Protein AF-A0A2S6UFI3-F1 (afdb_monomer_lite)

Structure (mmCIF, N/CA/C/O backbone):
data_AF-A0A2S6UFI3-F1
#
_entry.id   AF-A0A2S6UFI3-F1
#
loop_
_atom_site.group_PDB
_atom_site.id
_atom_site.type_symbol
_atom_site.label_atom_id
_atom_site.label_alt_id
_atom_site.label_comp_id
_atom_site.label_asym_id
_atom_site.label_entity_id
_atom_site.label_seq_id
_atom_site.pdbx_PDB_ins_code
_atom_site.Cartn_x
_atom_site.Cartn_y
_atom_site.Cartn_z
_atom_site.occupancy
_atom_site.B_iso_or_equiv
_atom_site.auth_seq_id
_atom_site.auth_comp_id
_atom_site.auth_asym_id
_atom_site.auth_atom_id
_atom_site.pdbx_PDB_model_num
ATOM 1 N N . ASP A 1 1 ? -37.674 -12.026 61.562 1.00 59.69 1 ASP A N 1
ATOM 2 C CA . ASP A 1 1 ? -37.453 -12.101 60.097 1.00 59.69 1 ASP A CA 1
ATOM 3 C C . ASP A 1 1 ? -37.460 -10.772 59.349 1.00 59.69 1 ASP A C 1
ATOM 5 O O . ASP A 1 1 ? -36.515 -10.527 58.609 1.00 59.69 1 ASP A O 1
ATOM 9 N N . ALA A 1 2 ? -38.450 -9.887 59.531 1.00 68.06 2 ALA A N 1
ATOM 10 C CA . ALA A 1 2 ? -38.507 -8.610 58.797 1.00 68.06 2 ALA A CA 1
ATOM 11 C C . ALA A 1 2 ? -37.300 -7.681 59.056 1.00 68.06 2 ALA A C 1
ATOM 13 O O . ALA A 1 2 ? -36.752 -7.105 58.122 1.00 68.06 2 ALA A O 1
ATOM 14 N N . ASN A 1 3 ? -36.836 -7.598 60.308 1.00 74.44 3 ASN A N 1
ATOM 15 C CA . ASN A 1 3 ? -35.722 -6.724 60.692 1.00 74.44 3 ASN A CA 1
ATOM 16 C C . ASN A 1 3 ? -34.361 -7.216 60.150 1.00 74.44 3 ASN A C 1
ATOM 18 O O . ASN A 1 3 ? -33.533 -6.423 59.720 1.00 74.44 3 ASN A O 1
ATOM 22 N N . PHE A 1 4 ? -34.152 -8.539 60.098 1.00 72.25 4 PHE A N 1
ATOM 23 C CA . PHE A 1 4 ? -32.949 -9.131 59.503 1.00 72.25 4 PHE A CA 1
ATOM 24 C C . PHE A 1 4 ? -32.877 -8.837 58.005 1.00 72.25 4 PHE A C 1
ATOM 26 O O . PHE A 1 4 ? -31.865 -8.336 57.532 1.00 72.25 4 PHE A O 1
ATOM 33 N N . ARG A 1 5 ? -33.974 -9.071 57.271 1.00 74.00 5 ARG A N 1
ATOM 34 C CA . ARG A 1 5 ? -34.051 -8.789 55.831 1.00 74.00 5 ARG A CA 1
ATOM 35 C C . ARG A 1 5 ? -33.788 -7.321 55.503 1.00 74.00 5 ARG A C 1
ATOM 37 O O . ARG A 1 5 ? -33.112 -7.045 54.518 1.00 74.00 5 ARG A O 1
ATOM 44 N N . ASP A 1 6 ? -34.286 -6.401 56.324 1.00 78.25 6 ASP A N 1
ATOM 45 C CA . ASP A 1 6 ? -34.099 -4.966 56.109 1.00 78.25 6 ASP A CA 1
ATOM 46 C C . ASP A 1 6 ? -32.652 -4.517 56.387 1.00 78.25 6 ASP A C 1
ATOM 48 O O . ASP A 1 6 ? -32.024 -3.876 55.544 1.00 78.25 6 ASP A O 1
ATOM 52 N N . VAL A 1 7 ? -32.073 -4.909 57.527 1.00 75.06 7 VAL A N 1
ATOM 53 C CA . VAL A 1 7 ? -30.699 -4.523 57.900 1.00 75.06 7 VAL A CA 1
ATOM 54 C C . VAL A 1 7 ? -29.656 -5.207 57.009 1.00 75.06 7 VAL A C 1
ATOM 56 O O . VAL A 1 7 ? -28.739 -4.546 56.516 1.00 75.06 7 VAL A O 1
ATOM 59 N N . PHE A 1 8 ? -29.809 -6.510 56.761 1.00 75.31 8 PHE A N 1
ATOM 60 C CA . PHE A 1 8 ? -28.941 -7.277 55.867 1.00 75.31 8 PHE A CA 1
ATOM 61 C C . PHE A 1 8 ? -29.066 -6.781 54.425 1.00 75.31 8 PHE A C 1
ATOM 63 O O . PHE A 1 8 ? -28.060 -6.487 53.784 1.00 75.31 8 PHE A O 1
ATOM 70 N N . GLY A 1 9 ? -30.298 -6.593 53.940 1.00 75.56 9 GLY A N 1
ATOM 71 C CA . GLY A 1 9 ? -30.565 -6.098 52.593 1.00 75.56 9 GLY A CA 1
ATOM 72 C C . GLY A 1 9 ? -29.955 -4.720 52.342 1.00 75.56 9 GLY A C 1
ATOM 73 O O . GLY A 1 9 ? -29.342 -4.513 51.298 1.00 75.56 9 GLY A O 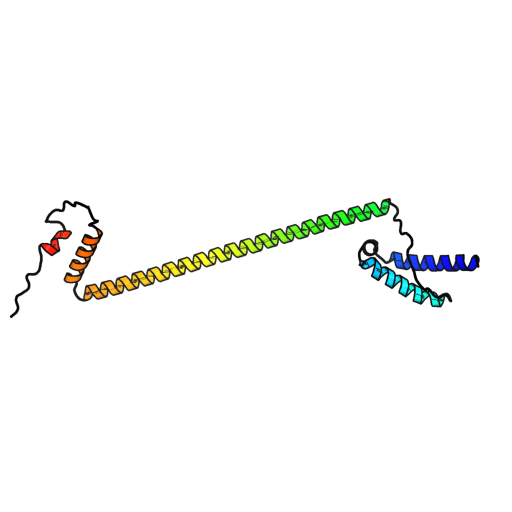1
ATOM 74 N N . LYS A 1 10 ? -30.046 -3.790 53.302 1.00 79.31 10 LYS A N 1
ATOM 75 C CA . LYS A 1 10 ? -29.438 -2.452 53.189 1.00 79.31 10 LYS A CA 1
ATOM 76 C C . LYS A 1 10 ? -27.911 -2.502 53.120 1.00 79.31 10 LYS A C 1
ATOM 78 O O . LYS A 1 10 ? -27.324 -1.835 52.268 1.00 79.31 10 LYS A O 1
ATOM 83 N N . ARG A 1 11 ? -27.267 -3.300 53.978 1.00 75.62 11 ARG A N 1
ATOM 84 C CA . ARG A 1 11 ? -25.799 -3.445 53.995 1.00 75.62 11 ARG A CA 1
ATOM 85 C C . ARG A 1 11 ? -25.282 -4.135 52.732 1.00 75.62 11 ARG A C 1
ATOM 87 O O . ARG A 1 11 ? -24.361 -3.620 52.103 1.00 75.62 11 ARG A O 1
ATOM 94 N N . LEU A 1 12 ? -25.935 -5.218 52.311 1.00 74.94 12 LEU A N 1
ATOM 95 C CA . LEU A 1 12 ? -25.596 -5.949 51.090 1.00 74.94 12 LEU A CA 1
ATOM 96 C C . LEU A 1 12 ? -25.773 -5.075 49.839 1.00 74.94 12 LEU A C 1
ATOM 98 O O . LEU A 1 12 ? -24.884 -5.011 48.998 1.00 74.94 12 LEU A O 1
ATOM 102 N N . ASN A 1 13 ? -26.884 -4.341 49.728 1.00 75.31 13 ASN A N 1
ATOM 103 C CA . ASN A 1 13 ? -27.135 -3.454 48.587 1.00 75.31 13 ASN A CA 1
ATOM 104 C C . ASN A 1 13 ? -26.099 -2.319 48.511 1.00 75.31 13 ASN A C 1
ATOM 106 O O . ASN A 1 13 ? -25.646 -1.965 47.425 1.00 75.31 13 ASN A O 1
ATOM 110 N N . SER A 1 14 ? -25.668 -1.787 49.660 1.00 79.25 14 SER A N 1
ATOM 111 C CA . SER A 1 14 ? -24.599 -0.786 49.715 1.00 79.25 14 SER A CA 1
ATOM 112 C C . SER A 1 14 ? -23.254 -1.340 49.235 1.00 79.25 14 SER A C 1
ATOM 114 O O . SER A 1 14 ? -22.573 -0.671 48.458 1.00 79.25 14 SER A O 1
ATOM 116 N N . ALA A 1 15 ? -22.882 -2.552 49.659 1.00 75.69 15 ALA A N 1
ATOM 117 C CA . ALA A 1 15 ? -21.647 -3.209 49.230 1.00 75.69 15 ALA A CA 1
ATOM 118 C C . ALA A 1 15 ? -21.659 -3.512 47.721 1.00 75.69 15 ALA A C 1
ATOM 120 O O . ALA A 1 15 ? -20.721 -3.156 47.009 1.00 75.69 15 ALA A O 1
ATOM 121 N N . ILE A 1 16 ? -22.774 -4.046 47.209 1.00 74.94 16 ILE A N 1
ATOM 122 C CA . ILE A 1 16 ? -22.965 -4.306 45.775 1.00 74.94 16 ILE A CA 1
ATOM 123 C C . ILE A 1 16 ? -22.844 -3.011 44.959 1.00 74.94 16 ILE A C 1
ATOM 125 O O . ILE A 1 16 ? -22.153 -2.981 43.943 1.00 74.94 16 ILE A O 1
ATOM 129 N N . ARG A 1 17 ? -23.484 -1.915 45.391 1.00 75.19 17 ARG A N 1
ATOM 130 C CA . ARG A 1 17 ? -23.399 -0.620 44.690 1.00 75.19 17 ARG A CA 1
ATOM 131 C C . ARG A 1 17 ? -21.983 -0.051 44.662 1.00 75.19 17 ARG A C 1
ATOM 133 O O . ARG A 1 17 ? -21.611 0.549 43.658 1.00 75.19 17 ARG A O 1
ATOM 140 N N . ALA A 1 18 ? -21.216 -0.222 45.737 1.00 79.75 18 ALA A N 1
ATOM 141 C CA . ALA A 1 18 ? -19.840 0.256 45.808 1.00 79.75 18 ALA A CA 1
ATOM 142 C C . ALA A 1 18 ? -18.928 -0.462 44.801 1.00 79.75 18 ALA A C 1
ATOM 144 O O . ALA A 1 18 ? -18.078 0.188 44.198 1.00 79.75 18 ALA A O 1
ATOM 145 N N . GLU A 1 19 ? -19.131 -1.763 44.575 1.00 74.50 19 GLU A N 1
ATOM 146 C CA . GLU A 1 19 ? -18.363 -2.520 43.577 1.00 74.50 19 GLU A CA 1
ATOM 147 C C . GLU A 1 19 ? -18.850 -2.271 42.147 1.00 74.50 19 GLU A C 1
ATOM 149 O O . GLU A 1 19 ? -18.037 -2.021 41.259 1.00 74.50 19 GLU A O 1
ATOM 154 N N . ILE A 1 20 ? -20.169 -2.208 41.922 1.00 72.31 20 ILE A N 1
ATOM 155 C CA . ILE A 1 20 ? -20.735 -1.856 40.607 1.00 72.31 20 ILE A CA 1
ATOM 156 C C . ILE A 1 20 ? -20.285 -0.458 40.165 1.00 72.31 20 ILE A C 1
ATOM 158 O O . ILE A 1 20 ? -19.999 -0.246 38.990 1.00 72.31 20 ILE A O 1
ATOM 162 N N . GLY A 1 21 ? -20.173 0.494 41.096 1.00 74.81 21 GLY A N 1
ATOM 163 C CA . GLY A 1 21 ? -19.717 1.854 40.803 1.00 74.81 21 GLY A CA 1
ATOM 164 C C . GLY A 1 21 ? -18.271 1.953 40.300 1.00 74.81 21 GLY A C 1
ATOM 165 O O . GLY A 1 21 ? -17.915 2.968 39.704 1.00 74.81 21 GLY A O 1
ATOM 166 N N . LYS A 1 22 ? -17.442 0.920 40.503 1.00 77.31 22 LYS A N 1
ATOM 167 C CA . LYS A 1 22 ? -16.052 0.867 40.010 1.00 77.31 22 LYS A CA 1
ATOM 168 C C . LYS A 1 22 ? -15.946 0.352 38.573 1.00 77.31 22 LYS A C 1
ATOM 170 O O . LYS A 1 22 ? -14.878 0.440 37.973 1.00 77.31 22 LYS A O 1
ATOM 175 N N . ILE A 1 23 ? -17.028 -0.191 38.023 1.00 72.62 23 ILE A N 1
ATOM 176 C CA . ILE A 1 23 ? -17.051 -0.816 36.703 1.00 72.62 23 ILE A CA 1
ATOM 177 C C . ILE A 1 23 ? -17.593 0.176 35.673 1.00 72.62 23 ILE A C 1
ATOM 179 O O . ILE A 1 23 ? -18.613 0.832 35.889 1.00 72.62 23 ILE A O 1
ATOM 183 N N . LEU A 1 24 ? -16.941 0.263 34.509 1.00 73.75 24 LEU A N 1
ATOM 184 C CA . LEU A 1 24 ? -17.485 1.040 33.402 1.00 73.75 24 LEU A CA 1
ATOM 185 C C . LEU A 1 24 ? -18.733 0.364 32.832 1.00 73.75 24 LEU A C 1
ATOM 187 O O . LEU A 1 24 ? -18.732 -0.816 32.487 1.00 73.75 24 LEU A O 1
ATOM 191 N N . LEU A 1 25 ? -19.776 1.161 32.603 1.00 69.25 25 LEU A N 1
ATOM 192 C CA . LEU A 1 25 ? -21.016 0.698 31.978 1.00 69.25 25 LEU A CA 1
ATOM 193 C C . LEU A 1 25 ? -20.786 0.018 30.612 1.00 69.25 25 LEU A C 1
ATOM 195 O O . LEU A 1 25 ? -21.493 -0.921 30.260 1.00 69.25 25 LEU A O 1
ATOM 199 N N . GLY A 1 26 ? -19.768 0.453 29.861 1.00 69.12 26 GLY A N 1
ATOM 200 C CA . GLY A 1 26 ? -19.384 -0.171 28.591 1.00 69.12 26 GLY A CA 1
ATOM 201 C C . GLY A 1 26 ? -18.924 -1.628 28.732 1.00 69.12 26 GLY A C 1
ATOM 202 O O . GLY A 1 26 ? -19.182 -2.437 27.844 1.00 69.12 26 GLY A O 1
ATOM 203 N N . ASP A 1 27 ? -18.318 -2.002 29.862 1.00 71.50 27 ASP A N 1
ATOM 204 C CA . ASP A 1 27 ? -17.902 -3.385 30.124 1.00 71.50 27 ASP A CA 1
ATOM 205 C C . ASP A 1 27 ? -19.103 -4.277 30.510 1.00 71.50 27 ASP A C 1
ATOM 207 O O . ASP A 1 27 ? -19.101 -5.475 30.235 1.00 71.50 27 ASP A O 1
ATOM 211 N N . MET A 1 28 ? -20.177 -3.695 31.064 1.00 71.25 28 MET A N 1
ATOM 212 C CA . MET A 1 28 ? -21.436 -4.402 31.368 1.00 71.25 28 MET A CA 1
ATOM 213 C C . MET A 1 28 ? -22.292 -4.683 30.119 1.00 71.25 28 MET A C 1
ATOM 215 O O . MET A 1 28 ? -23.151 -5.565 30.154 1.00 71.25 28 MET A O 1
ATOM 219 N N . LEU A 1 29 ? -22.070 -3.935 29.033 1.00 70.06 29 LEU A N 1
ATOM 220 C CA . LEU A 1 29 ? -22.785 -4.034 27.751 1.00 70.06 29 LEU A CA 1
ATOM 221 C C . LEU A 1 29 ? -22.008 -4.823 26.680 1.00 70.06 29 LEU A C 1
ATOM 223 O O . LEU A 1 29 ? -22.450 -4.913 25.536 1.00 70.06 29 LEU A O 1
ATOM 227 N N . THR A 1 30 ? -20.845 -5.369 27.031 1.00 71.00 30 THR A N 1
ATOM 228 C CA . THR A 1 30 ? -19.972 -6.143 26.136 1.00 71.00 30 THR A CA 1
ATOM 229 C C . THR A 1 30 ? -19.784 -7.568 26.659 1.00 71.00 30 THR A C 1
ATOM 231 O O . THR A 1 30 ? -20.332 -7.950 27.694 1.00 71.00 30 THR A O 1
ATOM 234 N N . GLU A 1 31 ? -18.988 -8.379 25.958 1.00 74.19 31 GLU A N 1
ATOM 235 C CA . GLU A 1 31 ? -18.688 -9.767 26.349 1.00 74.19 31 GLU A CA 1
ATOM 236 C C . GLU A 1 31 ? -18.005 -9.881 27.726 1.00 74.19 31 GLU A C 1
ATOM 238 O O . GLU A 1 31 ? -18.069 -10.922 28.376 1.00 74.19 31 GLU A O 1
ATOM 243 N N . LYS A 1 32 ? -17.431 -8.783 28.234 1.00 76.50 32 LYS A N 1
ATOM 244 C CA . LYS A 1 32 ? -16.816 -8.704 29.567 1.00 76.50 32 LYS A CA 1
ATOM 245 C C . LYS A 1 32 ? -17.815 -8.804 30.722 1.00 76.50 32 LYS A C 1
ATOM 247 O O . LYS A 1 32 ? -17.396 -9.002 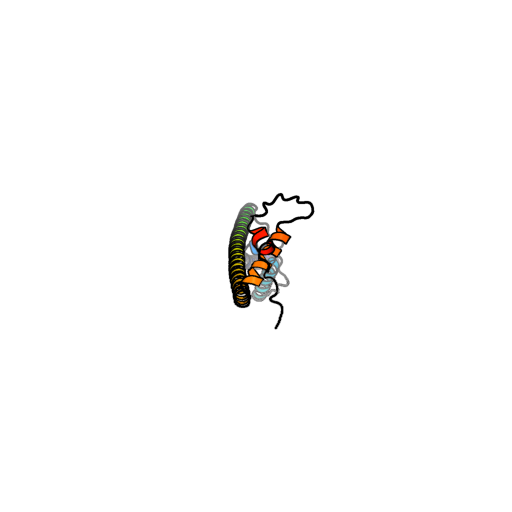31.862 1.00 76.50 32 LYS A O 1
ATOM 252 N N . ARG A 1 33 ? -19.123 -8.708 30.453 1.00 76.44 33 ARG A N 1
ATOM 253 C CA . ARG A 1 33 ? -20.176 -8.779 31.474 1.00 76.44 33 ARG A CA 1
ATOM 254 C C . ARG A 1 33 ? -20.053 -10.020 32.360 1.00 76.44 33 ARG A C 1
ATOM 256 O O . ARG A 1 33 ? -20.275 -9.910 33.559 1.00 76.44 33 ARG A O 1
ATOM 263 N N . ALA A 1 34 ? -19.731 -11.180 31.784 1.00 79.56 34 ALA A N 1
ATOM 264 C CA . ALA A 1 34 ? -19.611 -12.429 32.540 1.00 79.56 34 ALA A CA 1
ATOM 265 C C . ALA A 1 34 ? -18.481 -12.350 33.579 1.00 79.56 34 ALA A C 1
ATOM 267 O O . ALA A 1 34 ? -18.740 -12.493 34.768 1.00 79.56 34 ALA A O 1
ATOM 268 N N . ALA A 1 35 ? -17.275 -11.975 33.144 1.00 81.12 35 ALA A N 1
ATOM 269 C CA . ALA A 1 35 ? -16.107 -11.852 34.018 1.00 81.12 35 ALA A CA 1
ATOM 270 C C . ALA A 1 35 ? -16.314 -10.827 35.146 1.00 81.12 35 ALA A C 1
ATOM 272 O O . ALA A 1 35 ? -15.873 -11.021 36.276 1.00 81.12 35 ALA A O 1
ATOM 273 N N . VAL A 1 36 ? -17.024 -9.738 34.850 1.00 79.50 36 VAL A N 1
ATOM 274 C CA . VAL A 1 36 ? -17.384 -8.730 35.851 1.00 79.50 36 VAL A CA 1
ATOM 275 C C . VAL A 1 36 ? -18.361 -9.288 36.895 1.00 79.50 36 VAL A C 1
ATOM 277 O O . VAL A 1 36 ? -18.212 -9.011 38.083 1.00 79.50 36 VAL A O 1
ATOM 280 N N . MET A 1 37 ? -19.360 -10.068 36.473 1.00 77.50 37 MET A N 1
ATOM 281 C CA . MET A 1 37 ? -20.321 -10.691 37.394 1.00 77.50 37 MET A CA 1
ATOM 282 C C . MET A 1 37 ? -19.665 -11.747 38.284 1.00 77.50 37 MET A C 1
ATOM 284 O O . MET A 1 37 ? -20.026 -11.856 39.458 1.00 77.50 37 MET A O 1
ATOM 288 N N . ASP A 1 38 ? -18.685 -12.476 37.752 1.00 82.75 38 ASP A N 1
ATOM 289 C CA . ASP A 1 38 ? -17.906 -13.449 38.517 1.00 82.75 38 ASP A CA 1
ATOM 290 C C . ASP A 1 38 ? -17.091 -12.755 39.616 1.00 82.75 38 ASP A C 1
ATOM 292 O O . ASP A 1 38 ? -17.173 -13.150 40.779 1.00 82.75 38 ASP A O 1
ATOM 296 N N . LEU A 1 39 ? -16.409 -11.651 39.283 1.00 80.00 39 LEU A N 1
ATOM 297 C CA . LEU A 1 39 ? -15.640 -10.849 40.243 1.00 80.00 39 LEU A CA 1
ATOM 298 C C . LEU A 1 39 ? -16.515 -10.319 41.393 1.00 80.00 39 LEU A C 1
ATOM 300 O O . LEU A 1 39 ? -16.143 -10.419 42.564 1.00 80.00 39 LEU A O 1
ATOM 304 N N . ILE A 1 40 ? -17.693 -9.772 41.069 1.00 78.69 40 ILE A N 1
ATOM 305 C CA . ILE A 1 40 ? -18.646 -9.276 42.074 1.00 78.69 40 ILE A CA 1
ATOM 306 C C . ILE A 1 40 ? -19.127 -10.429 42.962 1.00 78.69 40 ILE A C 1
ATOM 308 O O . ILE A 1 40 ? -19.209 -10.286 44.182 1.00 78.69 40 ILE A O 1
ATOM 312 N N . SER A 1 41 ? -19.440 -11.579 42.364 1.00 79.44 41 SER A N 1
ATOM 313 C CA . SER A 1 41 ? -19.918 -12.753 43.099 1.00 79.44 41 SER A CA 1
ATOM 314 C C . SER A 1 41 ? -18.856 -13.298 44.054 1.00 79.44 41 SER A C 1
ATOM 316 O O . SER A 1 41 ? -19.182 -13.675 45.178 1.00 79.44 41 SER A O 1
ATOM 318 N N . GLU A 1 42 ? -17.589 -13.306 43.642 1.00 83.56 42 GLU A N 1
ATOM 319 C CA . GLU A 1 42 ? -16.461 -13.749 44.463 1.00 83.56 42 GLU A CA 1
ATOM 320 C C . GLU A 1 42 ? -16.217 -12.811 45.654 1.00 83.56 42 GLU A C 1
ATOM 322 O O . GLU A 1 42 ? -16.151 -13.263 46.801 1.00 83.56 42 GLU A O 1
ATOM 327 N N . GLN A 1 43 ? -16.194 -11.495 45.419 1.00 78.44 43 GLN A N 1
ATOM 328 C CA . GLN A 1 43 ? -16.084 -10.504 46.495 1.00 78.44 43 GLN A CA 1
ATOM 329 C C . GLN A 1 43 ? -17.256 -10.588 47.477 1.00 78.44 43 GLN A C 1
ATOM 331 O O . GLN A 1 43 ? -17.071 -10.451 48.689 1.00 78.44 43 GLN A O 1
ATOM 336 N N . MET A 1 44 ? -18.462 -10.862 46.977 1.00 75.62 44 MET A N 1
ATOM 337 C CA . MET A 1 44 ? -19.640 -10.988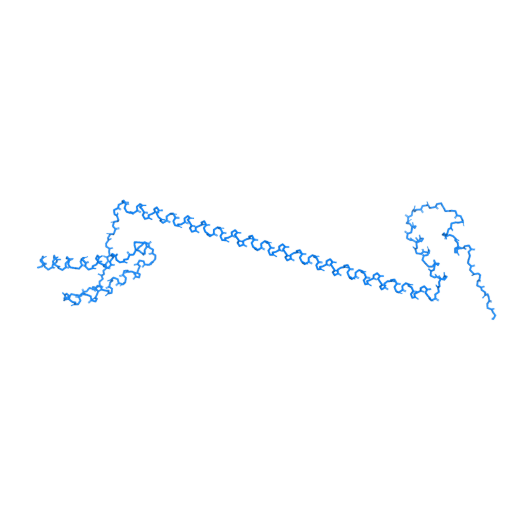 47.828 1.00 75.62 44 MET A CA 1
ATOM 338 C C . MET A 1 44 ? -19.657 -12.268 48.652 1.00 75.62 44 MET A C 1
ATOM 340 O O . MET A 1 44 ? -20.082 -12.237 49.806 1.00 75.62 44 MET A O 1
ATOM 344 N N . LYS A 1 45 ? -19.132 -13.369 48.112 1.00 79.81 45 LYS A N 1
ATOM 345 C CA . LYS A 1 45 ? -18.900 -14.604 48.871 1.00 79.81 45 LYS A CA 1
ATOM 346 C C . LYS A 1 45 ? -17.906 -14.392 50.007 1.00 79.81 45 LYS A C 1
ATOM 348 O O . LYS A 1 45 ? -18.172 -14.835 51.122 1.00 79.81 45 LYS A O 1
ATOM 353 N N . ALA A 1 46 ? -16.819 -13.663 49.753 1.00 79.50 46 ALA A N 1
ATOM 354 C CA . ALA A 1 46 ? -15.825 -13.340 50.774 1.00 79.50 46 ALA A CA 1
ATOM 355 C C . ALA A 1 46 ? -16.412 -12.486 51.914 1.00 79.50 46 ALA A C 1
ATOM 357 O O . ALA A 1 46 ? -16.166 -12.764 53.085 1.00 79.50 46 ALA A O 1
ATOM 358 N N . GLN A 1 47 ? -17.238 -11.489 51.584 1.00 73.50 47 GLN A N 1
ATOM 359 C CA . GLN A 1 47 ? -17.880 -10.625 52.581 1.00 73.50 47 GLN A CA 1
ATOM 360 C C . GLN A 1 47 ? -19.063 -11.295 53.298 1.00 73.50 47 GLN A C 1
ATOM 362 O O . GLN A 1 47 ? -19.356 -10.955 54.440 1.00 73.50 47 GLN A O 1
ATOM 367 N N . GLY A 1 48 ? -19.738 -12.269 52.678 1.00 74.00 48 GLY A N 1
ATOM 368 C CA . GLY A 1 48 ? -20.869 -12.983 53.285 1.00 74.00 48 GLY A CA 1
ATOM 369 C C . GLY A 1 48 ? -20.528 -13.637 54.629 1.00 74.00 48 GLY A C 1
ATOM 370 O O . GLY A 1 48 ? -21.323 -13.562 55.573 1.00 74.00 48 GLY A O 1
ATOM 371 N N . ALA A 1 49 ? -19.317 -14.193 54.744 1.00 74.06 49 ALA A N 1
ATOM 372 C CA . ALA A 1 49 ? -18.812 -14.807 55.970 1.00 74.06 49 ALA A CA 1
ATOM 373 C C . ALA A 1 49 ? -18.732 -13.814 57.146 1.00 74.06 49 ALA A C 1
ATOM 375 O O . ALA A 1 49 ? -19.054 -14.173 58.277 1.00 74.06 49 ALA A O 1
ATOM 376 N N . GLU A 1 50 ? -18.388 -12.552 56.875 1.00 73.62 50 GLU A N 1
ATOM 377 C CA . GLU A 1 50 ? -18.320 -11.473 57.872 1.00 73.62 50 GLU A CA 1
ATOM 378 C C . GLU A 1 50 ? -19.710 -11.102 58.426 1.00 73.62 50 GLU A C 1
ATOM 380 O O . GLU A 1 50 ? -19.844 -10.581 59.533 1.00 73.62 50 GLU A O 1
ATOM 385 N N . PHE A 1 51 ? -20.768 -11.437 57.683 1.00 69.50 51 PHE A N 1
ATOM 386 C CA . PHE A 1 51 ? -22.162 -11.199 58.055 1.00 69.50 51 PHE A CA 1
ATOM 387 C C . PHE A 1 51 ? -22.884 -12.446 58.594 1.00 69.50 51 PHE A C 1
ATOM 389 O O . PHE A 1 51 ? -24.081 -12.376 58.875 1.00 69.50 51 PHE A O 1
ATOM 396 N N . GLY A 1 52 ? -22.179 -13.573 58.768 1.00 73.75 52 GLY A N 1
ATOM 397 C CA . GLY A 1 52 ? -22.761 -14.830 59.256 1.00 73.75 52 GLY A CA 1
ATOM 398 C C . GLY A 1 52 ? -23.729 -15.485 58.264 1.00 73.75 52 GLY A C 1
ATOM 399 O O . GLY A 1 52 ? -24.659 -16.178 58.673 1.00 73.75 52 GLY A O 1
ATOM 400 N N . THR A 1 53 ? -23.539 -15.242 56.964 1.00 74.81 53 THR A N 1
ATOM 401 C CA . THR A 1 53 ? -24.435 -15.690 55.886 1.00 74.81 53 THR A CA 1
ATOM 402 C C . THR A 1 53 ? -23.657 -16.224 54.692 1.00 74.81 53 THR A C 1
ATOM 404 O O . THR A 1 53 ? -22.645 -15.656 54.299 1.00 74.81 53 THR A O 1
ATOM 407 N N . GLU A 1 54 ? -24.157 -17.279 54.056 1.00 76.69 54 GLU A N 1
ATOM 408 C CA . GLU A 1 54 ? -23.545 -17.836 52.849 1.00 76.69 54 GLU A CA 1
ATOM 409 C C . GLU A 1 54 ? -24.212 -17.265 51.589 1.00 76.69 54 GLU A C 1
ATOM 411 O O . GLU A 1 54 ? -25.430 -17.353 51.414 1.00 76.69 54 GLU A O 1
ATOM 416 N N . VAL A 1 55 ? -23.416 -16.658 50.705 1.00 75.12 55 VAL A N 1
ATOM 417 C CA . VAL A 1 55 ? -23.885 -16.125 49.417 1.00 75.12 55 VAL A CA 1
ATOM 418 C C . VAL A 1 55 ? -23.695 -17.195 48.340 1.00 75.12 55 VAL A C 1
ATOM 420 O O . VAL A 1 55 ? -22.571 -17.499 47.956 1.00 75.12 55 VAL A O 1
ATOM 423 N N . ILE A 1 56 ? -24.788 -17.764 47.827 1.00 77.19 56 ILE A N 1
ATOM 424 C CA . ILE A 1 56 ? -24.728 -18.846 46.824 1.00 77.19 56 ILE A CA 1
ATOM 425 C C . ILE A 1 56 ? -24.496 -18.283 45.410 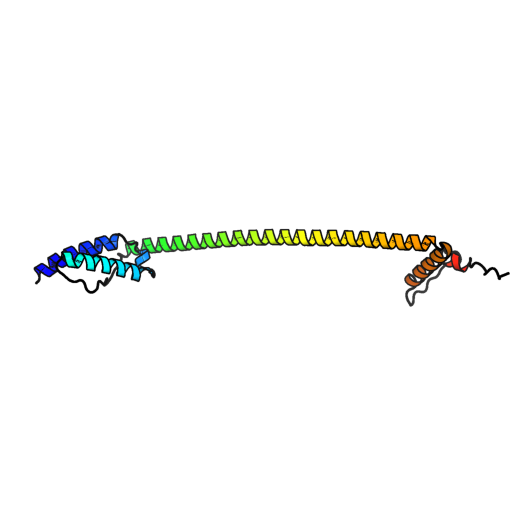1.00 77.19 56 ILE A C 1
ATOM 427 O O . ILE A 1 56 ? -23.566 -18.707 44.716 1.00 77.19 56 ILE A O 1
ATOM 431 N N . ASP A 1 57 ? -25.317 -17.310 44.998 1.00 72.69 57 ASP A N 1
ATOM 432 C CA . ASP A 1 57 ? -25.279 -16.675 43.672 1.00 72.69 57 ASP A CA 1
ATOM 433 C C . ASP A 1 57 ? -25.795 -15.223 43.744 1.00 72.69 57 ASP A C 1
ATOM 435 O O . ASP A 1 57 ? -26.735 -14.929 44.490 1.00 72.69 57 ASP A O 1
ATOM 439 N N . VAL A 1 58 ? -25.192 -14.318 42.966 1.00 73.06 58 VAL A N 1
ATOM 440 C CA . VAL A 1 58 ? -25.583 -12.904 42.858 1.00 73.06 58 VAL A CA 1
ATOM 441 C C . VAL A 1 58 ? -25.936 -12.609 41.407 1.00 73.06 58 VAL A C 1
ATOM 443 O O . VAL A 1 58 ? -25.092 -12.640 40.517 1.00 73.06 58 VAL A O 1
ATOM 446 N N . ARG A 1 59 ? -27.201 -12.262 41.157 1.00 71.94 59 ARG A N 1
ATOM 447 C CA . ARG A 1 59 ? -27.675 -11.877 39.824 1.00 71.94 59 ARG A CA 1
ATOM 448 C C . ARG A 1 59 ? -28.291 -10.494 39.850 1.00 71.94 59 ARG A C 1
ATOM 450 O O . ARG A 1 59 ? -29.153 -10.202 40.677 1.00 71.94 59 ARG A O 1
ATOM 457 N N . ILE A 1 60 ? -27.898 -9.652 38.898 1.00 68.12 60 ILE A N 1
ATOM 458 C CA . ILE A 1 60 ? -28.561 -8.366 38.696 1.00 68.12 60 ILE A CA 1
ATOM 459 C C . ILE A 1 60 ? -29.853 -8.607 37.917 1.00 68.12 60 ILE A C 1
ATOM 461 O O . ILE A 1 60 ? -29.809 -9.053 36.772 1.00 68.12 60 ILE A O 1
ATOM 465 N N . GLY A 1 61 ? -30.995 -8.326 38.548 1.00 65.94 61 GLY A N 1
ATOM 466 C CA . GLY A 1 61 ? -32.310 -8.541 37.944 1.00 65.94 61 GLY A CA 1
ATOM 467 C C . GLY A 1 61 ? -32.572 -7.622 36.752 1.00 65.94 61 GLY A C 1
ATOM 468 O O . GLY A 1 61 ? -32.903 -8.097 35.670 1.00 65.94 61 GLY A O 1
ATOM 469 N N . ARG A 1 62 ? -32.427 -6.303 36.938 1.00 54.25 62 ARG A N 1
ATOM 470 C CA . ARG A 1 62 ? -32.692 -5.314 35.887 1.00 54.25 62 ARG A CA 1
ATOM 471 C C . ARG A 1 62 ? -31.931 -4.015 36.160 1.00 54.25 62 ARG A C 1
ATOM 473 O O . ARG A 1 62 ? -32.174 -3.349 37.162 1.00 54.25 62 ARG A O 1
ATOM 480 N N . THR A 1 63 ? -30.979 -3.686 35.292 1.00 56.56 63 THR A N 1
ATOM 481 C CA . THR A 1 63 ? -30.290 -2.389 35.268 1.00 56.56 63 THR A CA 1
ATOM 482 C C . THR A 1 63 ? -30.987 -1.495 34.254 1.00 56.56 63 THR A C 1
ATOM 484 O O . THR A 1 63 ? -30.552 -1.407 33.107 1.00 56.56 63 THR A O 1
ATOM 487 N N . ASP A 1 64 ? -32.085 -0.859 34.643 1.00 56.97 64 ASP A N 1
ATOM 488 C CA . ASP A 1 64 ? -32.629 0.212 33.812 1.00 56.97 64 ASP A CA 1
ATOM 489 C C . ASP A 1 64 ? -31.744 1.444 34.021 1.00 56.97 64 ASP A C 1
ATOM 491 O O . ASP A 1 64 ? -31.664 1.992 35.124 1.00 56.97 64 ASP A O 1
ATOM 495 N N . LEU A 1 65 ? -31.027 1.853 32.973 1.00 57.44 65 LEU A N 1
ATOM 496 C CA . LEU A 1 65 ? -30.435 3.183 32.946 1.00 57.44 65 LEU A CA 1
ATOM 497 C C . LEU A 1 65 ? -31.574 4.204 32.834 1.00 57.44 65 LEU A C 1
ATOM 499 O O . LEU A 1 65 ? -32.462 4.000 32.008 1.00 57.44 65 LEU A O 1
ATOM 503 N N . PRO A 1 66 ? -31.545 5.323 33.575 1.00 66.19 66 PRO A N 1
ATOM 504 C CA . PRO A 1 66 ? -32.399 6.459 33.254 1.00 66.19 66 PRO A CA 1
ATOM 505 C C . PRO A 1 66 ? -32.154 6.869 31.793 1.00 66.19 66 PRO A C 1
ATOM 507 O O . PRO A 1 66 ? -31.002 7.082 31.406 1.00 66.19 66 PRO A O 1
ATOM 510 N N . ASP A 1 67 ? -33.211 6.993 30.986 1.00 66.25 67 ASP A N 1
ATOM 511 C CA . ASP A 1 67 ? -33.124 7.203 29.526 1.00 66.25 67 ASP A CA 1
ATOM 512 C C . ASP A 1 67 ? -32.174 8.352 29.123 1.00 66.25 67 ASP A C 1
ATOM 514 O O . ASP A 1 67 ? -31.488 8.304 28.099 1.00 66.25 67 ASP A O 1
ATOM 518 N N . THR A 1 68 ? -32.057 9.368 29.981 1.00 65.00 68 THR A N 1
ATOM 519 C CA . THR A 1 68 ? -31.192 10.540 29.797 1.00 65.00 68 THR A CA 1
ATOM 520 C C . THR A 1 68 ? -29.693 10.221 29.805 1.00 65.00 68 THR A C 1
ATOM 522 O O . THR A 1 68 ? -28.936 10.837 29.053 1.00 65.00 68 THR A O 1
ATOM 525 N N . THR A 1 69 ? -29.233 9.252 30.605 1.00 69.75 69 THR A N 1
ATOM 526 C CA . THR A 1 69 ? -27.808 8.859 30.656 1.00 69.75 69 THR A CA 1
ATOM 527 C C . THR A 1 69 ? -27.456 7.863 29.558 1.00 69.75 69 THR A C 1
ATOM 529 O O . THR A 1 69 ? -26.350 7.920 29.016 1.00 69.75 69 THR A O 1
ATOM 532 N N . ALA A 1 70 ? -28.403 7.008 29.164 1.00 74.38 70 ALA A N 1
ATOM 533 C CA . ALA A 1 70 ? -28.210 6.063 28.070 1.00 74.38 70 ALA A CA 1
ATOM 534 C C . ALA A 1 70 ? -27.933 6.798 26.750 1.00 74.38 70 ALA A C 1
ATOM 536 O O . ALA A 1 70 ? -26.978 6.469 26.045 1.00 74.38 70 ALA A O 1
ATOM 537 N N . GLN A 1 71 ? -28.698 7.855 26.456 1.00 82.81 71 GLN A N 1
ATOM 538 C CA . GLN A 1 71 ? -28.539 8.637 25.229 1.00 82.81 71 GLN A CA 1
ATOM 539 C C . GLN A 1 71 ? -27.136 9.259 25.099 1.00 82.81 71 GLN A C 1
ATOM 541 O O . GLN A 1 71 ? -26.544 9.245 24.017 1.00 82.81 71 GLN A O 1
ATOM 546 N N . ALA A 1 72 ? -26.577 9.780 26.197 1.00 83.19 72 ALA A N 1
ATOM 547 C CA . ALA A 1 72 ? -25.245 10.384 26.210 1.00 83.19 72 ALA A CA 1
ATOM 548 C C . ALA A 1 72 ? -24.140 9.350 25.934 1.00 83.19 72 ALA A C 1
ATOM 550 O O . ALA A 1 72 ? -23.235 9.607 25.136 1.00 83.19 72 ALA A O 1
ATOM 551 N N . VAL A 1 73 ? -24.244 8.161 26.538 1.00 81.94 73 VAL A N 1
ATOM 552 C CA . VAL A 1 73 ? -23.298 7.057 26.312 1.00 81.94 73 VAL A CA 1
ATOM 553 C C . VAL A 1 73 ? -23.393 6.544 24.874 1.00 81.94 73 VAL A C 1
ATOM 555 O O . VAL A 1 73 ? -22.362 6.405 24.217 1.00 81.94 73 VAL A O 1
ATOM 558 N N . TYR A 1 74 ? -24.602 6.351 24.336 1.00 84.69 74 TYR A N 1
ATOM 559 C CA . TYR A 1 74 ? -24.788 5.944 22.939 1.00 84.69 74 TYR A CA 1
ATOM 560 C C . TYR A 1 74 ? -24.225 6.967 21.948 1.00 84.69 74 TYR A C 1
ATOM 562 O O . TYR A 1 74 ? -23.555 6.590 20.984 1.00 84.69 74 TYR A O 1
ATOM 570 N N . ASN A 1 75 ? -24.442 8.262 22.192 1.00 88.62 75 ASN A N 1
ATOM 571 C CA . ASN A 1 75 ? -23.877 9.323 21.360 1.00 88.62 75 ASN A CA 1
ATOM 572 C C . ASN A 1 75 ? -22.343 9.308 21.385 1.00 88.62 75 ASN A C 1
ATOM 574 O O . ASN A 1 75 ? -21.722 9.419 20.325 1.00 88.62 75 ASN A O 1
ATOM 578 N N . ARG A 1 76 ? -21.737 9.112 22.565 1.00 88.50 76 ARG A N 1
ATOM 579 C CA . ARG A 1 76 ? -20.283 8.968 22.710 1.00 88.50 76 ARG A CA 1
ATOM 580 C C . ARG A 1 76 ? -19.763 7.744 21.959 1.00 88.50 76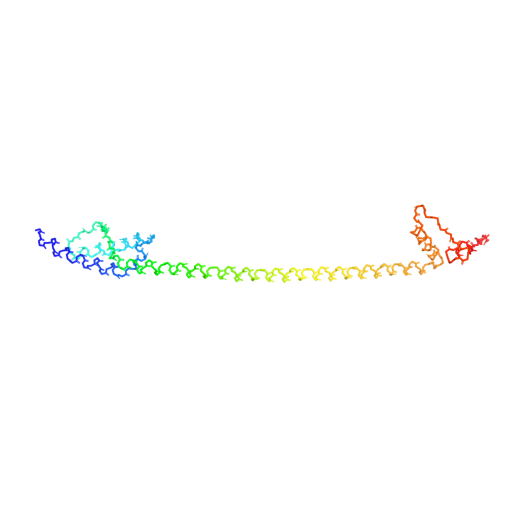 ARG A C 1
ATOM 582 O O . ARG A 1 76 ? -18.884 7.891 21.123 1.00 88.50 76 ARG A O 1
ATOM 589 N N . MET A 1 77 ? -20.367 6.572 22.158 1.00 88.44 77 MET A N 1
ATOM 590 C CA . MET A 1 77 ? -19.977 5.345 21.452 1.00 88.44 77 MET A CA 1
ATOM 591 C C . MET A 1 77 ? -20.082 5.486 19.931 1.00 88.44 77 MET A C 1
ATOM 593 O O . MET A 1 77 ? -19.231 4.983 19.198 1.00 88.44 77 MET A O 1
ATOM 597 N N . ARG A 1 78 ? -21.115 6.179 19.436 1.00 92.69 78 ARG A N 1
ATOM 598 C CA . ARG A 1 78 ? -21.268 6.464 18.005 1.00 92.69 78 ARG A CA 1
ATOM 599 C C . ARG A 1 78 ? -20.151 7.376 17.501 1.00 92.69 78 ARG A C 1
ATOM 601 O O . ARG A 1 78 ? -19.594 7.103 16.442 1.00 92.69 78 ARG A O 1
ATOM 608 N N . SER A 1 79 ? -19.813 8.421 18.252 1.00 95.12 79 SER A N 1
ATOM 609 C CA . SER A 1 79 ? -18.700 9.314 17.920 1.00 95.12 79 SER A CA 1
ATOM 610 C C . SER A 1 79 ? -17.366 8.565 17.902 1.00 95.12 79 SER A C 1
ATOM 612 O O . SER A 1 79 ? -16.623 8.675 16.930 1.00 95.12 79 SER A O 1
ATOM 614 N N . ASP A 1 80 ? -17.103 7.738 18.914 1.00 92.62 80 ASP A N 1
ATOM 615 C CA . ASP A 1 80 ? -15.878 6.940 19.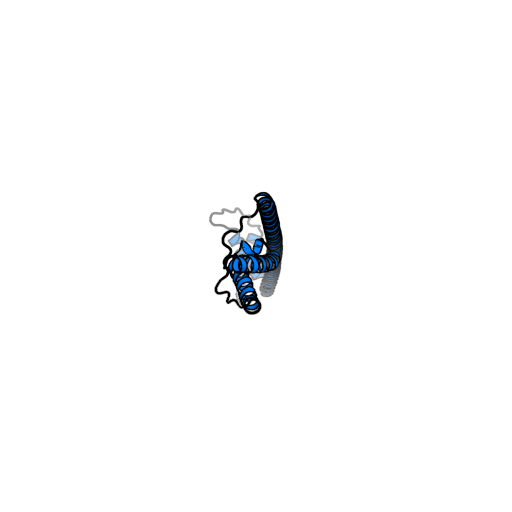023 1.00 92.62 80 ASP A CA 1
ATOM 616 C C . ASP A 1 80 ? -15.771 5.931 17.866 1.00 92.62 80 ASP A C 1
ATOM 618 O O . ASP A 1 80 ? -14.715 5.793 17.253 1.00 92.62 80 ASP A O 1
ATOM 622 N N . ARG A 1 81 ? -16.885 5.289 17.478 1.00 95.75 81 ARG A N 1
ATOM 623 C CA . ARG A 1 81 ? -16.963 4.427 16.281 1.00 95.75 81 ARG A CA 1
ATOM 624 C C . ARG A 1 81 ? -16.624 5.180 14.998 1.00 95.75 81 ARG A C 1
ATOM 626 O O . ARG A 1 81 ? -15.895 4.647 14.164 1.00 95.75 81 ARG A O 1
ATOM 633 N N . VAL A 1 82 ? -17.173 6.382 14.814 1.00 97.38 82 VAL A N 1
ATOM 634 C CA . VAL A 1 82 ? -16.918 7.204 13.620 1.00 97.38 82 VAL A CA 1
ATOM 635 C C . VAL A 1 82 ? -15.457 7.645 13.579 1.00 97.38 82 VAL A C 1
ATOM 637 O O . VAL A 1 82 ? -14.822 7.504 12.536 1.00 97.38 82 VAL A O 1
ATOM 640 N N . ALA A 1 83 ? -14.910 8.103 14.707 1.00 96.56 83 ALA A N 1
ATOM 641 C CA . ALA A 1 83 ? -13.511 8.494 14.830 1.00 96.56 83 ALA A CA 1
ATOM 642 C C . ALA A 1 83 ? -12.570 7.316 14.540 1.00 96.56 83 ALA A C 1
ATOM 644 O O . ALA A 1 83 ? -11.669 7.437 13.714 1.00 96.56 83 ALA A O 1
ATOM 645 N N . HIS A 1 84 ? -12.836 6.147 15.126 1.00 97.19 84 HIS A N 1
ATOM 646 C CA . HIS A 1 84 ? -12.036 4.947 14.894 1.00 97.19 84 HIS A CA 1
ATOM 647 C C . HIS A 1 84 ? -12.107 4.477 13.433 1.00 97.19 84 HIS A C 1
ATOM 649 O O . HIS A 1 84 ? -11.094 4.137 12.825 1.00 97.19 84 HIS A O 1
ATOM 655 N N . ALA A 1 85 ? -13.292 4.517 12.818 1.00 97.94 85 ALA A N 1
ATOM 656 C CA . ALA A 1 85 ? -13.441 4.185 11.405 1.00 97.94 85 ALA A CA 1
ATOM 657 C C . ALA A 1 85 ? -12.737 5.202 10.487 1.00 97.94 85 ALA A C 1
ATOM 659 O O . ALA A 1 85 ? -12.255 4.826 9.419 1.00 97.94 85 ALA A O 1
ATOM 660 N N . ALA A 1 86 ? -12.689 6.483 10.859 1.00 97.81 86 ALA A N 1
ATOM 661 C CA . ALA A 1 86 ? -11.936 7.500 10.128 1.00 97.81 86 ALA A CA 1
ATOM 662 C C . ALA A 1 86 ? -10.422 7.266 10.245 1.00 97.81 86 ALA A C 1
ATOM 664 O O . ALA A 1 86 ? -9.726 7.296 9.233 1.00 97.81 86 ALA A O 1
ATOM 665 N N . GLU A 1 87 ? -9.931 6.943 11.443 1.00 97.94 87 GLU A N 1
ATOM 666 C CA . GLU A 1 87 ? -8.527 6.601 11.688 1.00 97.94 87 GLU A CA 1
ATOM 667 C C . GLU A 1 87 ? -8.089 5.382 10.863 1.00 97.94 87 GLU A C 1
ATOM 669 O O . GLU A 1 87 ? -7.062 5.426 10.186 1.00 97.94 87 GLU A O 1
ATOM 674 N N . LEU A 1 88 ? -8.888 4.310 10.859 1.00 98.12 88 LEU A N 1
ATOM 675 C CA . LEU A 1 88 ? -8.599 3.109 10.072 1.00 98.12 88 LEU A CA 1
ATOM 676 C C . LEU A 1 88 ? -8.562 3.400 8.567 1.00 98.12 88 LEU A C 1
ATOM 678 O O . LEU A 1 88 ? -7.678 2.902 7.873 1.00 98.12 88 LEU A O 1
ATOM 682 N N . ARG A 1 89 ? -9.479 4.235 8.059 1.00 97.88 89 ARG A N 1
ATOM 683 C CA . ARG A 1 89 ? -9.461 4.656 6.648 1.00 97.88 89 ARG A CA 1
ATOM 684 C C . ARG A 1 89 ? -8.229 5.491 6.318 1.00 97.88 89 ARG A C 1
ATOM 686 O O . ARG A 1 89 ? -7.616 5.254 5.284 1.00 97.88 89 ARG A O 1
ATOM 693 N N . ALA A 1 90 ? -7.847 6.421 7.192 1.00 98.31 90 ALA A N 1
ATOM 694 C CA . ALA A 1 90 ? -6.657 7.245 7.002 1.00 98.31 90 ALA A CA 1
ATOM 695 C C . ALA A 1 90 ? -5.378 6.392 6.967 1.00 98.31 90 ALA A C 1
ATOM 697 O O . ALA A 1 90 ? -4.563 6.553 6.062 1.00 98.31 90 ALA A O 1
ATOM 698 N N . LYS A 1 91 ? -5.241 5.427 7.889 1.00 98.31 91 LYS A N 1
ATOM 699 C CA . LYS A 1 91 ? -4.128 4.463 7.885 1.00 98.31 91 LYS A CA 1
ATOM 700 C C . LYS A 1 91 ? -4.118 3.606 6.620 1.00 98.31 91 LYS A C 1
ATOM 702 O O . LYS A 1 91 ? -3.061 3.409 6.031 1.00 98.31 91 LYS A O 1
ATOM 707 N N . GLY A 1 92 ? -5.287 3.131 6.186 1.00 98.56 92 GLY A N 1
ATOM 708 C CA . GLY A 1 92 ? -5.423 2.359 4.951 1.00 98.56 92 GLY A CA 1
ATOM 709 C C . GLY A 1 92 ? -4.987 3.143 3.711 1.00 98.56 92 GLY A C 1
ATOM 710 O O . GLY A 1 92 ? -4.248 2.614 2.884 1.00 98.56 92 GLY A O 1
ATOM 711 N N . GLU A 1 93 ? -5.385 4.412 3.599 1.00 98.31 93 GLU A N 1
ATOM 712 C CA . GLU A 1 93 ? -4.988 5.260 2.468 1.00 98.31 93 GLU A CA 1
ATOM 713 C C . GLU A 1 93 ? -3.493 5.598 2.507 1.00 98.31 93 GLU A C 1
ATOM 715 O O . GLU A 1 93 ? -2.824 5.526 1.478 1.00 98.31 93 GLU A O 1
ATOM 720 N N . GLN A 1 94 ? -2.942 5.897 3.688 1.00 98.31 94 GLN A N 1
ATOM 721 C CA . GLN A 1 94 ? -1.506 6.130 3.851 1.00 98.31 94 GLN A CA 1
ATOM 722 C C . GLN A 1 94 ? -0.688 4.913 3.400 1.00 98.31 94 GLN A C 1
ATOM 724 O O . GLN A 1 94 ? 0.277 5.054 2.649 1.00 98.31 94 GLN A O 1
ATOM 729 N N . GLU A 1 95 ? -1.082 3.719 3.841 1.00 98.44 95 GLU A N 1
ATOM 730 C CA . GLU A 1 95 ? -0.380 2.482 3.508 1.00 98.44 95 GLU A CA 1
ATOM 731 C C . GLU A 1 95 ? -0.486 2.153 2.017 1.00 98.44 95 GLU A C 1
ATOM 733 O O . GLU A 1 95 ? 0.504 1.799 1.380 1.00 98.44 95 GLU A O 1
ATOM 738 N N . LYS A 1 96 ? -1.665 2.358 1.423 1.00 98.38 96 LYS A N 1
ATOM 739 C CA . LYS A 1 96 ? -1.869 2.228 -0.021 1.00 98.38 96 LYS A CA 1
ATOM 740 C C . LYS A 1 96 ? -0.943 3.155 -0.810 1.00 98.38 96 LYS A C 1
ATOM 742 O O . LYS A 1 96 ? -0.288 2.687 -1.738 1.00 98.38 96 LYS A O 1
ATOM 747 N N . ILE A 1 97 ? -0.863 4.438 -0.444 1.00 98.31 97 ILE A N 1
ATOM 748 C CA . ILE A 1 97 ? 0.020 5.409 -1.112 1.00 98.31 97 ILE A CA 1
ATOM 749 C C . ILE A 1 97 ? 1.483 4.972 -0.990 1.00 98.31 97 ILE A C 1
ATOM 751 O O . ILE A 1 97 ? 2.220 5.016 -1.975 1.00 98.31 97 ILE A O 1
ATOM 755 N N . ARG A 1 98 ? 1.899 4.504 0.193 1.00 98.44 98 ARG A N 1
ATOM 756 C CA . ARG A 1 98 ? 3.256 3.993 0.424 1.00 98.44 98 ARG A CA 1
ATOM 757 C C . ARG A 1 98 ? 3.577 2.811 -0.492 1.00 98.44 98 ARG A C 1
ATOM 759 O O . ARG A 1 98 ? 4.584 2.851 -1.194 1.00 98.44 98 ARG A O 1
ATOM 766 N N . ILE A 1 99 ? 2.706 1.803 -0.528 1.00 98.31 99 ILE A N 1
ATOM 767 C CA . ILE A 1 99 ? 2.882 0.606 -1.364 1.00 98.31 99 ILE A CA 1
ATOM 768 C C . ILE A 1 99 ? 2.933 0.981 -2.848 1.00 98.31 99 ILE A C 1
ATOM 770 O O . ILE A 1 99 ? 3.788 0.481 -3.575 1.00 98.31 99 ILE A O 1
ATOM 774 N N . GLN A 1 100 ? 2.051 1.875 -3.305 1.00 98.44 100 GLN A N 1
ATOM 775 C CA . GLN A 1 100 ? 2.045 2.340 -4.695 1.00 98.44 100 GLN A CA 1
ATOM 776 C C . GLN A 1 100 ? 3.352 3.054 -5.056 1.00 98.44 100 GLN A C 1
ATOM 778 O O . GLN A 1 100 ? 3.973 2.713 -6.059 1.00 98.44 100 GLN A O 1
ATOM 783 N N . ALA A 1 101 ? 3.822 3.972 -4.209 1.00 98.44 101 ALA A N 1
ATOM 784 C CA . ALA A 1 101 ? 5.076 4.684 -4.437 1.00 98.44 101 ALA A CA 1
ATOM 785 C C . ALA A 1 101 ? 6.295 3.742 -4.452 1.00 98.44 101 ALA A C 1
ATOM 787 O O . ALA A 1 101 ? 7.191 3.888 -5.288 1.00 98.44 101 ALA A O 1
ATOM 788 N N . GLU A 1 102 ? 6.334 2.754 -3.553 1.00 98.38 102 GLU A N 1
ATOM 789 C CA . GLU A 1 102 ? 7.381 1.728 -3.527 1.00 98.38 102 GLU A CA 1
ATOM 790 C C . GLU A 1 102 ? 7.348 0.854 -4.791 1.00 98.38 102 GLU A C 1
ATOM 792 O O . GLU A 1 102 ? 8.397 0.609 -5.396 1.00 98.38 102 GLU A O 1
ATOM 797 N N . ALA A 1 103 ? 6.158 0.443 -5.237 1.00 98.44 103 ALA A N 1
ATOM 798 C CA . ALA A 1 103 ? 5.976 -0.341 -6.454 1.00 98.44 103 ALA A CA 1
ATOM 799 C C . ALA A 1 103 ? 6.390 0.437 -7.714 1.00 98.44 103 ALA A C 1
ATOM 801 O O . ALA A 1 103 ? 7.116 -0.096 -8.556 1.00 98.44 103 ALA A O 1
ATOM 802 N N . ASP A 1 104 ? 6.000 1.708 -7.829 1.00 98.19 104 ASP A N 1
ATOM 803 C CA . ASP A 1 104 ? 6.363 2.567 -8.960 1.00 98.19 104 ASP A CA 1
ATOM 804 C C . ASP A 1 104 ? 7.872 2.816 -9.024 1.00 98.19 104 ASP A C 1
ATOM 806 O O . ASP A 1 104 ? 8.484 2.758 -10.101 1.00 98.19 104 ASP A O 1
ATOM 810 N N . LYS A 1 105 ? 8.501 3.024 -7.861 1.00 98.44 105 LYS A N 1
ATOM 811 C CA . LYS A 1 105 ? 9.957 3.129 -7.747 1.00 98.44 105 LYS A CA 1
ATOM 812 C C . LYS A 1 105 ? 10.634 1.838 -8.204 1.00 98.44 105 LYS A C 1
ATOM 814 O O . LYS A 1 105 ? 11.538 1.895 -9.036 1.00 98.44 105 LYS A O 1
ATOM 819 N N . ALA A 1 106 ? 10.195 0.685 -7.699 1.00 98.44 106 ALA A N 1
ATOM 820 C CA . ALA A 1 106 ? 10.764 -0.612 -8.060 1.00 98.44 106 ALA A CA 1
ATOM 821 C C . ALA A 1 106 ? 10.620 -0.893 -9.562 1.00 98.44 106 ALA A C 1
ATOM 823 O O . ALA A 1 106 ? 11.598 -1.245 -10.221 1.00 98.44 106 ALA A O 1
ATOM 824 N N . ARG A 1 107 ? 9.434 -0.646 -10.132 1.00 98.31 107 ARG A N 1
ATOM 825 C CA . ARG A 1 107 ? 9.181 -0.758 -11.574 1.00 98.31 107 ARG A CA 1
ATOM 826 C C . ARG A 1 107 ? 10.142 0.108 -12.384 1.00 98.31 107 ARG A C 1
ATOM 828 O O . ARG A 1 107 ? 10.704 -0.360 -13.371 1.00 98.31 107 ARG A O 1
ATOM 835 N N . THR A 1 108 ? 10.328 1.359 -11.975 1.00 98.31 108 THR A N 1
ATOM 836 C CA . THR A 1 108 ? 11.218 2.297 -12.671 1.00 98.31 108 THR A CA 1
ATOM 837 C C . THR A 1 108 ? 12.663 1.807 -12.650 1.00 98.31 108 THR A C 1
ATOM 839 O O . THR A 1 108 ? 13.312 1.804 -13.694 1.00 98.31 108 THR A O 1
ATOM 842 N N . ILE A 1 109 ? 13.141 1.332 -11.496 1.00 98.44 109 ILE A N 1
ATOM 843 C CA . ILE A 1 109 ? 14.488 0.764 -11.351 1.00 98.44 109 ILE A CA 1
ATOM 844 C C . ILE A 1 109 ? 14.653 -0.459 -12.254 1.00 98.44 109 ILE A C 1
ATOM 846 O O . ILE A 1 109 ? 15.592 -0.497 -13.037 1.00 98.44 109 ILE A O 1
ATOM 850 N N . ILE A 1 110 ? 13.720 -1.414 -12.216 1.00 98.38 110 ILE A N 1
ATOM 851 C CA . ILE A 1 110 ? 13.793 -2.641 -13.026 1.00 98.38 110 ILE A CA 1
ATOM 852 C C . ILE A 1 110 ? 13.854 -2.312 -14.521 1.00 98.38 110 ILE A C 1
ATOM 854 O O . ILE A 1 110 ? 14.679 -2.867 -15.241 1.00 98.38 110 ILE A O 1
ATOM 858 N N . ILE A 1 111 ? 13.009 -1.392 -14.998 1.00 98.38 111 ILE A N 1
ATOM 859 C CA . ILE A 1 111 ? 13.012 -0.982 -16.409 1.00 98.38 111 ILE A CA 1
ATOM 860 C C . ILE A 1 111 ? 14.325 -0.277 -16.769 1.00 98.38 111 ILE A C 1
ATOM 862 O O . ILE A 1 111 ? 14.860 -0.508 -17.853 1.00 98.38 111 ILE A O 1
ATOM 866 N N . ALA A 1 112 ? 14.844 0.581 -15.889 1.00 98.44 112 ALA A N 1
ATOM 867 C CA . ALA A 1 112 ? 16.106 1.276 -16.114 1.00 98.44 112 ALA A CA 1
ATOM 868 C C . ALA A 1 112 ? 17.293 0.300 -16.163 1.00 98.44 112 ALA A C 1
ATOM 870 O O . ALA A 1 112 ? 18.109 0.389 -17.079 1.00 98.44 112 ALA A O 1
ATOM 871 N N . GLU A 1 113 ? 17.353 -0.658 -15.237 1.00 98.19 113 GLU A N 1
ATOM 872 C CA . GLU A 1 113 ? 18.370 -1.712 -15.193 1.00 98.19 113 GLU A CA 1
ATOM 873 C C . GLU A 1 113 ? 18.297 -2.582 -16.455 1.00 98.19 113 GLU A C 1
ATOM 875 O O . GLU A 1 113 ? 19.299 -2.765 -17.138 1.00 98.19 113 GLU A O 1
ATOM 880 N N . ALA A 1 114 ? 17.095 -3.028 -16.837 1.00 98.31 114 ALA A N 1
ATOM 881 C CA . ALA A 1 114 ? 16.887 -3.837 -18.035 1.00 98.31 114 ALA A CA 1
ATOM 882 C C . ALA A 1 114 ? 17.318 -3.102 -19.314 1.00 98.31 114 ALA A C 1
ATOM 884 O O . ALA A 1 114 ? 17.993 -3.684 -20.162 1.00 98.31 114 ALA A O 1
ATOM 885 N N . LYS A 1 115 ? 16.976 -1.812 -19.446 1.00 98.19 115 LYS A N 1
ATOM 886 C CA . LYS A 1 115 ? 17.429 -0.982 -20.573 1.00 98.19 115 LYS A CA 1
ATOM 887 C C . LYS A 1 115 ? 18.943 -0.831 -20.583 1.00 98.19 115 LYS A C 1
ATOM 889 O O . LYS A 1 115 ? 19.557 -1.048 -21.618 1.00 98.19 115 LYS A O 1
ATOM 894 N N . LYS A 1 116 ? 19.549 -0.511 -19.438 1.00 98.38 116 LYS A N 1
ATOM 895 C CA . LYS A 1 116 ? 21.005 -0.398 -19.302 1.00 98.38 116 LYS A CA 1
ATOM 896 C C . LYS A 1 116 ? 21.699 -1.688 -19.741 1.00 98.38 116 LYS A C 1
ATOM 898 O O . LYS A 1 116 ? 22.610 -1.632 -20.559 1.00 98.38 116 LYS A O 1
ATOM 903 N N . THR A 1 117 ? 21.254 -2.840 -19.243 1.00 98.19 117 THR A N 1
ATOM 904 C CA . THR A 1 117 ? 21.808 -4.145 -19.628 1.00 98.19 117 THR A CA 1
ATOM 905 C C . THR A 1 117 ? 21.612 -4.425 -21.116 1.00 98.19 117 THR A C 1
ATOM 907 O O . THR A 1 117 ? 22.540 -4.896 -21.766 1.00 98.19 117 THR A O 1
ATOM 910 N N . SER A 1 118 ? 20.444 -4.099 -21.676 1.00 98.25 118 SER A N 1
ATOM 911 C CA . SER A 1 118 ? 20.181 -4.254 -23.110 1.00 98.25 118 SER A CA 1
ATOM 912 C C . SER A 1 118 ? 21.129 -3.417 -23.971 1.00 98.25 118 SER A C 1
ATOM 914 O O . SER A 1 118 ? 21.638 -3.924 -24.966 1.00 98.25 118 SER A O 1
ATOM 916 N N . GLU A 1 119 ? 21.372 -2.155 -23.611 1.00 98.00 119 GLU A N 1
ATOM 917 C CA . GLU A 1 119 ? 22.284 -1.275 -24.354 1.00 98.00 119 GLU A CA 1
ATOM 918 C C . GLU A 1 119 ? 23.740 -1.745 -24.248 1.00 98.00 119 GLU A C 1
ATOM 920 O O . GLU A 1 119 ? 24.457 -1.740 -25.245 1.00 98.00 119 GLU A O 1
ATOM 925 N N . ILE A 1 120 ? 24.167 -2.222 -23.070 1.00 98.12 120 ILE A N 1
ATOM 926 C CA . ILE A 1 120 ? 25.505 -2.806 -22.882 1.00 98.12 120 ILE A CA 1
ATOM 927 C C . ILE A 1 120 ? 25.682 -4.032 -23.780 1.00 98.12 120 ILE A C 1
ATOM 929 O O . ILE A 1 120 ? 26.615 -4.071 -24.577 1.00 98.12 120 ILE A O 1
ATOM 933 N N . LEU A 1 121 ? 24.758 -4.997 -23.712 1.00 97.88 121 LEU A N 1
ATOM 934 C CA . LEU A 1 121 ? 24.827 -6.217 -24.523 1.00 97.88 121 LEU A CA 1
ATOM 935 C C . LEU A 1 121 ? 24.786 -5.915 -26.023 1.00 97.88 121 LEU A C 1
ATOM 937 O O . LEU A 1 121 ? 25.465 -6.575 -26.809 1.00 97.88 121 LEU A O 1
ATOM 941 N N . ARG A 1 122 ? 24.006 -4.909 -26.431 1.00 97.19 122 ARG A N 1
ATOM 942 C CA . ARG A 1 122 ? 23.972 -4.454 -27.820 1.00 97.19 122 ARG A CA 1
ATOM 943 C C . ARG A 1 122 ? 25.314 -3.866 -28.246 1.00 97.19 122 ARG A C 1
ATOM 945 O O . ARG A 1 122 ? 25.830 -4.267 -29.283 1.00 97.19 122 ARG A O 1
ATOM 952 N N . GLY A 1 123 ? 25.899 -2.986 -27.434 1.00 97.88 123 GLY A N 1
ATOM 953 C CA . GLY A 1 123 ? 27.215 -2.402 -27.695 1.00 97.88 123 GLY A CA 1
ATOM 954 C C . GLY A 1 123 ? 28.329 -3.450 -27.762 1.00 97.88 123 GLY A C 1
ATOM 955 O O . GLY A 1 123 ? 29.161 -3.405 -28.665 1.00 97.88 123 GLY A O 1
ATOM 956 N N . GLU A 1 124 ? 28.317 -4.436 -26.863 1.00 97.50 124 GLU A N 1
ATOM 957 C CA . GLU A 1 124 ? 29.248 -5.572 -26.887 1.00 97.50 124 GLU A CA 1
ATOM 958 C C . GLU A 1 124 ? 29.072 -6.430 -28.149 1.00 97.50 124 GLU A C 1
ATOM 960 O O . GLU A 1 124 ? 30.056 -6.818 -28.782 1.00 97.50 124 GLU A O 1
ATOM 965 N N . GLY A 1 125 ? 27.824 -6.696 -28.548 1.00 97.62 125 GLY A N 1
ATOM 966 C CA . GLY A 1 125 ? 27.500 -7.433 -29.769 1.00 97.62 125 GLY A CA 1
ATOM 967 C C . GLY A 1 125 ? 27.955 -6.709 -31.036 1.00 97.62 125 GLY A C 1
ATOM 968 O O . GLY A 1 125 ? 28.592 -7.319 -31.895 1.00 97.62 125 GLY A O 1
ATOM 969 N N . ASP A 1 126 ? 27.688 -5.406 -31.133 1.00 95.81 126 ASP A N 1
ATOM 970 C CA . ASP A 1 126 ? 28.107 -4.571 -32.261 1.00 95.81 126 ASP A CA 1
ATOM 971 C C . ASP A 1 126 ? 29.639 -4.443 -32.326 1.00 95.81 126 ASP A C 1
ATOM 973 O O . ASP A 1 126 ? 30.227 -4.530 -33.411 1.00 95.81 126 ASP A O 1
ATOM 977 N N . GLY A 1 127 ? 30.303 -4.324 -31.171 1.00 96.19 127 GLY A N 1
ATOM 978 C CA . GLY A 1 127 ? 31.761 -4.334 -31.063 1.00 96.19 127 GLY A CA 1
ATOM 979 C C . GLY A 1 127 ? 32.364 -5.646 -31.563 1.00 96.19 127 GLY A C 1
ATOM 980 O O . GLY A 1 127 ? 33.202 -5.639 -32.464 1.00 96.19 127 GLY A O 1
ATOM 981 N N . LYS A 1 128 ? 31.871 -6.783 -31.059 1.00 95.81 128 LYS A N 1
ATOM 982 C CA . LYS A 1 128 ? 32.337 -8.115 -31.467 1.00 95.81 128 LYS A CA 1
ATOM 983 C C . LYS A 1 128 ? 32.061 -8.403 -32.942 1.00 95.81 128 LYS A C 1
ATOM 985 O O . LYS A 1 128 ? 32.897 -8.986 -33.627 1.00 95.81 128 LYS A O 1
ATOM 990 N N . ARG A 1 129 ? 30.905 -7.972 -33.459 1.00 91.88 129 ARG A N 1
ATOM 991 C CA . ARG A 1 129 ? 30.582 -8.057 -34.890 1.00 91.88 129 ARG A CA 1
ATOM 992 C C . ARG A 1 129 ? 31.604 -7.291 -35.722 1.00 91.88 129 ARG A C 1
ATOM 994 O O . ARG A 1 129 ? 32.090 -7.825 -36.713 1.00 91.88 129 ARG A O 1
ATOM 1001 N N . THR A 1 130 ? 31.921 -6.063 -35.323 1.00 89.69 130 THR A N 1
ATOM 1002 C CA . THR A 1 130 ? 32.890 -5.210 -36.024 1.00 89.69 130 THR A CA 1
ATOM 1003 C C . THR A 1 130 ? 34.292 -5.814 -35.986 1.00 89.69 130 THR A C 1
ATOM 1005 O O . THR A 1 130 ? 34.973 -5.837 -37.004 1.00 89.69 130 THR A O 1
ATOM 1008 N N . GLU A 1 131 ? 34.706 -6.366 -34.845 1.00 92.88 131 GLU A N 1
ATOM 1009 C CA . GLU A 1 131 ? 35.988 -7.060 -34.697 1.00 92.88 131 GLU A CA 1
ATOM 1010 C C . GLU A 1 131 ? 36.104 -8.264 -35.644 1.00 92.88 131 GLU A C 1
ATOM 1012 O O . GLU A 1 131 ? 37.075 -8.361 -36.393 1.00 92.88 131 GLU A O 1
ATOM 1017 N N . ILE A 1 132 ? 35.089 -9.137 -35.675 1.00 89.06 132 ILE A N 1
ATOM 1018 C CA . ILE A 1 132 ? 35.043 -10.293 -36.585 1.00 89.06 132 ILE A CA 1
ATOM 1019 C C . ILE A 1 132 ? 35.070 -9.833 -38.047 1.00 89.06 132 ILE A C 1
ATOM 1021 O O . ILE A 1 132 ? 35.780 -10.420 -38.861 1.00 89.06 132 ILE A O 1
ATOM 1025 N N . LEU A 1 133 ? 34.323 -8.775 -38.379 1.00 84.31 133 LEU A N 1
ATOM 1026 C CA . LEU A 1 133 ? 34.270 -8.232 -39.735 1.00 84.31 133 LEU A CA 1
ATOM 1027 C C . LEU A 1 133 ? 35.630 -7.688 -40.184 1.00 84.31 133 LEU A C 1
ATOM 1029 O O . LEU A 1 133 ? 36.077 -7.994 -41.284 1.00 84.31 133 LEU A O 1
ATOM 1033 N N . ASN A 1 134 ? 36.307 -6.931 -39.320 1.00 85.94 134 ASN A N 1
ATOM 1034 C CA . ASN A 1 134 ? 37.638 -6.392 -39.594 1.00 85.94 134 ASN A CA 1
ATOM 1035 C C . ASN A 1 134 ? 38.688 -7.505 -39.710 1.00 85.94 134 ASN A C 1
ATOM 1037 O O . ASN A 1 134 ? 39.554 -7.443 -40.580 1.00 85.94 134 ASN A O 1
ATOM 1041 N N . ALA A 1 135 ? 38.602 -8.537 -38.865 1.00 86.25 135 ALA A N 1
ATOM 1042 C CA . ALA A 1 135 ? 39.474 -9.704 -38.954 1.00 86.25 135 ALA A CA 1
ATOM 1043 C C . ALA A 1 135 ? 39.271 -10.471 -40.272 1.00 86.25 135 ALA A C 1
ATOM 1045 O O . ALA A 1 135 ? 40.250 -10.916 -40.865 1.00 86.25 135 ALA A O 1
ATOM 1046 N N . ALA A 1 136 ? 38.026 -10.589 -40.749 1.00 81.94 136 ALA A N 1
ATOM 1047 C CA . ALA A 1 136 ? 37.715 -11.185 -42.047 1.00 81.94 136 ALA A CA 1
ATOM 1048 C C . ALA A 1 136 ? 38.216 -10.319 -43.217 1.00 81.94 136 ALA A C 1
ATOM 1050 O O . ALA A 1 136 ? 38.847 -10.848 -44.128 1.00 81.94 136 ALA A O 1
ATOM 1051 N N . TYR A 1 137 ? 38.017 -8.996 -43.163 1.00 74.75 137 TYR A N 1
ATOM 1052 C CA . TYR A 1 137 ? 38.538 -8.056 -44.165 1.00 74.75 137 TYR A CA 1
ATOM 1053 C C . TYR A 1 137 ? 40.067 -8.133 -44.291 1.00 74.75 137 TYR A C 1
ATOM 1055 O O . TYR A 1 137 ? 40.609 -8.087 -45.390 1.00 74.75 137 TYR A O 1
ATOM 1063 N N . GLY A 1 138 ? 40.776 -8.298 -43.170 1.00 75.06 138 GLY A N 1
ATOM 1064 C CA . GLY A 1 138 ? 42.234 -8.421 -43.158 1.00 75.06 138 GLY A CA 1
ATOM 1065 C C . GLY A 1 138 ? 42.792 -9.691 -43.817 1.00 75.06 138 GLY A C 1
ATOM 1066 O O . GLY A 1 138 ? 43.997 -9.741 -44.053 1.00 75.06 138 GLY A O 1
ATOM 1067 N N . GLN A 1 139 ? 41.965 -10.708 -44.099 1.00 78.56 139 GLN A N 1
ATOM 1068 C CA . GLN A 1 139 ? 42.412 -11.941 -44.764 1.00 78.56 139 GLN A CA 1
ATOM 1069 C C . GLN A 1 139 ? 42.456 -11.807 -46.291 1.00 78.56 139 GLN A C 1
ATOM 1071 O O . GLN A 1 139 ? 43.428 -12.247 -46.898 1.00 78.56 139 GLN A O 1
ATOM 1076 N N . ASP A 1 140 ? 41.431 -11.202 -46.897 1.00 76.81 140 ASP A N 1
ATOM 1077 C CA . ASP A 1 140 ? 41.362 -10.911 -48.335 1.00 76.81 140 ASP A CA 1
ATOM 1078 C C . ASP A 1 140 ? 40.378 -9.744 -48.584 1.00 76.81 140 ASP A C 1
ATOM 1080 O O . ASP A 1 140 ? 39.158 -9.956 -48.604 1.00 76.81 140 ASP A O 1
ATOM 1084 N N . PRO A 1 141 ? 40.888 -8.507 -48.734 1.00 75.69 141 PRO A N 1
ATOM 1085 C CA . PRO A 1 141 ? 40.063 -7.324 -48.976 1.00 75.69 141 PRO A CA 1
ATOM 1086 C C . PRO A 1 141 ? 39.233 -7.409 -50.265 1.00 75.69 141 PRO A C 1
ATOM 1088 O O . PRO A 1 141 ? 38.053 -7.056 -50.262 1.00 75.69 141 PRO A O 1
ATOM 1091 N N . ASP A 1 142 ? 39.823 -7.930 -51.346 1.00 73.81 142 ASP A N 1
ATOM 1092 C CA . ASP A 1 142 ? 39.211 -7.941 -52.679 1.00 73.81 142 ASP A CA 1
ATOM 1093 C C . ASP A 1 142 ? 38.035 -8.932 -52.735 1.00 73.81 142 ASP A C 1
ATOM 1095 O O . ASP A 1 142 ? 36.964 -8.628 -53.272 1.00 73.81 142 ASP A O 1
ATOM 1099 N N . PHE A 1 143 ? 38.199 -10.116 -52.133 1.00 74.94 143 PHE A N 1
ATOM 1100 C CA . PHE A 1 143 ? 37.134 -11.119 -52.048 1.00 74.94 143 PHE A CA 1
ATOM 1101 C C . PHE A 1 143 ? 35.962 -10.656 -51.172 1.00 74.94 143 PHE A C 1
ATOM 1103 O O . PHE A 1 143 ? 34.795 -10.917 -51.481 1.00 74.94 143 PHE A O 1
ATOM 1110 N N . PHE A 1 144 ? 36.254 -9.965 -50.071 1.00 74.31 144 PHE A N 1
ATOM 1111 C CA . PHE A 1 144 ? 35.232 -9.492 -49.146 1.00 74.31 144 PHE A CA 1
ATOM 1112 C C . PHE A 1 144 ? 34.367 -8.374 -49.746 1.00 74.31 144 PHE A C 1
ATOM 1114 O O . PHE A 1 144 ? 33.139 -8.422 -49.614 1.00 74.31 144 PHE A O 1
ATOM 1121 N N . ASP A 1 145 ? 34.973 -7.406 -50.439 1.00 75.25 145 ASP A N 1
ATOM 1122 C CA . ASP A 1 145 ? 34.246 -6.331 -51.128 1.00 75.25 145 ASP A CA 1
ATOM 1123 C C . ASP A 1 145 ? 33.321 -6.887 -52.227 1.00 75.25 145 ASP A C 1
ATOM 1125 O O . ASP A 1 145 ? 32.160 -6.472 -52.368 1.00 75.25 145 ASP A O 1
ATOM 1129 N N . PHE A 1 146 ? 33.780 -7.918 -52.941 1.00 76.56 146 PHE A N 1
ATOM 1130 C CA . PHE A 1 146 ? 32.952 -8.680 -53.875 1.00 76.56 146 PHE A CA 1
ATOM 1131 C C . PHE A 1 146 ? 31.786 -9.406 -53.174 1.00 76.56 146 PHE A C 1
ATOM 1133 O O . PHE A 1 146 ? 30.632 -9.291 -53.590 1.00 76.56 146 PHE A O 1
ATOM 1140 N N . TYR A 1 147 ? 32.040 -10.115 -52.070 1.00 77.06 147 TYR A N 1
ATOM 1141 C CA . TYR A 1 147 ? 30.993 -10.836 -51.336 1.00 77.06 147 TYR A CA 1
ATOM 1142 C C . TYR A 1 147 ? 29.931 -9.892 -50.741 1.00 77.06 147 TYR A C 1
ATOM 1144 O O . TYR A 1 147 ? 28.731 -10.159 -50.833 1.00 77.06 147 TYR A O 1
ATOM 1152 N N . ARG A 1 148 ? 30.344 -8.750 -50.174 1.00 76.19 148 ARG A N 1
ATOM 1153 C CA . ARG A 1 148 ? 29.425 -7.742 -49.618 1.00 76.19 148 ARG A CA 1
ATOM 1154 C C . ARG A 1 148 ? 28.582 -7.057 -50.683 1.00 76.19 148 ARG A C 1
ATOM 1156 O O . ARG A 1 148 ? 27.399 -6.813 -50.442 1.00 76.19 148 ARG A O 1
ATOM 1163 N N . SER A 1 149 ? 29.164 -6.744 -51.840 1.00 77.06 149 SER A N 1
ATOM 1164 C CA . SER A 1 149 ? 28.408 -6.170 -52.957 1.00 77.06 149 SER A CA 1
ATOM 1165 C C . SER A 1 149 ? 27.371 -7.162 -53.495 1.00 77.06 149 SER A C 1
ATOM 1167 O O . SER A 1 149 ? 26.231 -6.766 -53.743 1.00 77.06 149 SER A O 1
ATOM 1169 N N . MET A 1 150 ? 27.696 -8.459 -53.553 1.00 75.12 150 MET A N 1
ATOM 1170 C CA . MET A 1 150 ? 26.728 -9.511 -53.879 1.00 75.12 150 MET A CA 1
ATOM 1171 C C . MET A 1 150 ? 25.611 -9.669 -52.835 1.00 75.12 150 MET A C 1
ATOM 1173 O O . MET A 1 150 ? 24.447 -9.813 -53.209 1.00 75.12 150 MET A O 1
ATOM 1177 N N . GLU A 1 151 ? 25.925 -9.626 -51.538 1.00 77.81 151 GLU A N 1
ATOM 1178 C CA . GLU A 1 151 ? 24.922 -9.682 -50.462 1.00 77.81 151 GLU A CA 1
ATOM 1179 C C . GLU A 1 151 ? 23.977 -8.467 -50.513 1.00 77.81 151 GLU A C 1
ATOM 1181 O O . GLU A 1 151 ? 22.758 -8.605 -50.393 1.00 77.81 151 GLU A O 1
ATOM 1186 N N . ALA A 1 152 ? 24.525 -7.268 -50.734 1.00 75.19 152 ALA A N 1
ATOM 1187 C CA . ALA A 1 152 ? 23.742 -6.048 -50.902 1.00 75.19 152 ALA A CA 1
ATOM 1188 C C . ALA A 1 152 ? 22.833 -6.122 -52.138 1.00 75.19 152 ALA A C 1
ATOM 1190 O O . ALA A 1 152 ? 21.668 -5.738 -52.056 1.00 75.19 152 ALA A O 1
ATOM 1191 N N . LEU A 1 153 ? 23.334 -6.671 -53.249 1.00 73.75 153 LEU A N 1
ATOM 1192 C CA . LEU A 1 153 ? 22.558 -6.899 -54.467 1.00 73.75 153 LEU A CA 1
ATOM 1193 C C . LEU A 1 153 ? 21.415 -7.896 -54.226 1.00 73.75 153 LEU A C 1
ATOM 1195 O O . LEU A 1 153 ? 20.280 -7.624 -54.609 1.00 73.75 153 LEU A O 1
ATOM 1199 N N . GLY A 1 154 ? 21.685 -9.008 -53.538 1.00 73.44 154 GLY A N 1
ATOM 1200 C CA . GLY A 1 154 ? 20.669 -10.001 -53.180 1.00 73.44 154 GLY A CA 1
ATOM 1201 C C . GLY A 1 154 ? 19.575 -9.445 -52.263 1.00 73.44 154 GLY A C 1
ATOM 1202 O O . GLY A 1 154 ? 18.406 -9.761 -52.445 1.00 73.44 154 GLY A O 1
ATOM 1203 N N . ASN A 1 155 ? 19.929 -8.569 -51.319 1.00 74.31 155 ASN A N 1
ATOM 1204 C CA . ASN A 1 155 ? 18.955 -7.909 -50.444 1.00 74.31 155 ASN A CA 1
ATOM 1205 C C . ASN A 1 155 ? 18.174 -6.783 -51.146 1.00 74.31 155 ASN A C 1
ATOM 1207 O O . ASN A 1 155 ? 17.022 -6.524 -50.796 1.00 74.31 155 ASN A O 1
ATOM 1211 N N . ALA A 1 156 ? 18.793 -6.092 -52.107 1.00 69.94 156 ALA A N 1
ATOM 1212 C CA . ALA A 1 156 ? 18.170 -5.001 -52.856 1.00 69.94 156 ALA A CA 1
ATOM 1213 C C . ALA A 1 156 ? 17.223 -5.497 -53.963 1.00 69.94 156 ALA A C 1
ATOM 1215 O O . ALA A 1 156 ? 16.273 -4.795 -54.314 1.00 69.94 156 ALA A O 1
ATOM 1216 N N . ILE A 1 157 ? 17.459 -6.694 -54.506 1.00 71.19 157 ILE A N 1
ATOM 1217 C CA . ILE A 1 157 ? 16.606 -7.315 -55.523 1.00 71.19 157 ILE A CA 1
ATOM 1218 C C . ILE A 1 157 ? 15.559 -8.202 -54.832 1.00 71.19 157 ILE A C 1
ATOM 1220 O O . ILE A 1 157 ? 15.790 -9.376 -54.563 1.00 71.19 157 ILE A O 1
ATOM 1224 N N . GLN A 1 158 ? 14.375 -7.646 -54.569 1.00 65.44 158 GLN A N 1
ATOM 1225 C CA . GLN A 1 158 ? 13.197 -8.436 -54.186 1.00 65.44 158 GLN A CA 1
ATOM 1226 C C . GLN A 1 158 ? 12.556 -9.102 -55.416 1.00 65.44 158 GLN A C 1
ATOM 1228 O O . GLN A 1 158 ? 12.563 -8.526 -56.511 1.00 65.44 158 GLN A O 1
ATOM 1233 N N . GLU A 1 159 ? 11.964 -10.290 -55.232 1.00 64.38 159 GLU A N 1
ATOM 1234 C CA . GLU A 1 159 ? 11.219 -11.020 -56.272 1.00 64.38 159 GLU A CA 1
ATOM 1235 C C . GLU A 1 159 ? 10.214 -10.096 -56.990 1.00 64.38 159 GLU A C 1
ATOM 1237 O O . GLU A 1 159 ? 9.349 -9.488 -56.363 1.00 64.38 159 GLU A O 1
ATOM 1242 N N . GLY A 1 160 ? 10.344 -9.968 -58.317 1.00 60.72 160 GLY A N 1
ATOM 1243 C CA . GLY A 1 160 ? 9.473 -9.127 -59.152 1.00 60.72 160 GLY A CA 1
ATOM 1244 C C . GLY A 1 160 ? 9.952 -7.688 -59.399 1.00 60.72 160 GLY A C 1
ATOM 1245 O O . GLY A 1 160 ? 9.292 -6.950 -60.132 1.00 60.72 160 GLY A O 1
ATOM 1246 N N . THR A 1 161 ? 11.100 -7.272 -58.855 1.00 65.38 161 THR A N 1
ATOM 1247 C CA . THR A 1 161 ? 11.639 -5.916 -59.069 1.00 65.38 161 THR A CA 1
ATOM 1248 C C . THR A 1 161 ? 12.400 -5.823 -60.396 1.00 65.38 161 THR A C 1
ATOM 1250 O O . THR A 1 161 ? 13.463 -6.417 -60.552 1.00 65.38 161 THR A O 1
ATOM 1253 N N . THR A 1 162 ? 11.890 -5.051 -61.361 1.00 61.34 162 THR A N 1
ATOM 1254 C CA . THR A 1 162 ? 12.628 -4.728 -62.599 1.00 61.34 162 THR A CA 1
ATOM 1255 C C . THR A 1 162 ? 13.451 -3.460 -62.375 1.00 61.34 162 THR A C 1
ATOM 1257 O O . THR A 1 162 ? 12.899 -2.363 -62.335 1.00 61.34 162 THR A O 1
ATOM 1260 N N . MET A 1 163 ? 14.766 -3.599 -62.204 1.00 59.72 163 MET A N 1
ATOM 1261 C CA . MET A 1 163 ? 15.692 -2.469 -62.071 1.00 59.72 163 MET A CA 1
ATOM 1262 C C . MET A 1 163 ? 16.361 -2.151 -63.414 1.00 59.72 163 MET A C 1
ATOM 1264 O O . MET A 1 163 ? 16.898 -3.040 -64.070 1.00 59.72 163 MET A O 1
ATOM 1268 N N . VAL A 1 164 ? 16.367 -0.874 -63.809 1.00 61.91 164 VAL A N 1
ATOM 1269 C CA . VAL A 1 164 ? 17.138 -0.377 -64.960 1.00 61.91 164 VAL A CA 1
ATOM 1270 C C . VAL A 1 164 ? 18.422 0.245 -64.421 1.00 61.91 164 VAL A C 1
ATOM 1272 O O . VAL A 1 164 ? 18.401 1.336 -63.856 1.00 61.91 164 VAL A O 1
ATOM 1275 N N . LEU A 1 165 ? 19.533 -0.474 -64.557 1.00 62.38 165 LEU A N 1
ATOM 1276 C CA . LEU A 1 165 ? 20.844 -0.065 -64.058 1.00 62.38 165 LEU A CA 1
ATOM 1277 C C . LEU A 1 165 ? 21.778 0.247 -65.233 1.00 62.38 165 LEU A C 1
ATOM 1279 O O . LEU A 1 165 ? 21.772 -0.452 -66.245 1.00 62.38 165 LEU A O 1
ATOM 1283 N N . SER A 1 166 ? 22.584 1.301 -65.099 1.00 59.94 166 SER A N 1
ATOM 1284 C CA . SER A 1 166 ? 23.622 1.635 -66.081 1.00 59.94 166 SER A CA 1
ATOM 1285 C C . SER A 1 166 ? 24.810 0.662 -65.963 1.00 59.94 166 SER A C 1
ATOM 1287 O O . SER A 1 166 ? 25.233 0.392 -64.835 1.00 59.94 166 SER A O 1
ATOM 1289 N N . PRO A 1 167 ? 25.426 0.212 -67.078 1.00 62.16 167 PRO A N 1
ATOM 1290 C CA . PRO A 1 167 ? 26.629 -0.638 -67.078 1.00 62.16 167 PRO A CA 1
ATOM 1291 C C . PRO A 1 167 ? 27.853 -0.037 -66.365 1.00 62.16 167 PRO A C 1
ATOM 1293 O O . PRO A 1 167 ? 28.821 -0.743 -66.098 1.00 62.16 167 PRO A O 1
ATOM 1296 N N . SER A 1 168 ? 27.823 1.268 -66.078 1.00 57.91 168 SER A N 1
ATOM 1297 C CA . SER A 1 168 ? 28.872 2.018 -65.378 1.00 57.91 168 SER A CA 1
ATOM 1298 C C . SER A 1 168 ? 28.611 2.204 -63.876 1.00 57.91 168 SER A C 1
ATOM 1300 O O . SER A 1 168 ? 29.284 3.011 -63.241 1.00 57.91 168 SER A O 1
ATOM 1302 N N . SER A 1 169 ? 27.582 1.563 -63.317 1.00 66.56 169 SER A N 1
ATOM 1303 C CA . SER A 1 169 ? 27.281 1.639 -61.883 1.00 66.56 169 SER A CA 1
ATOM 1304 C C . SER A 1 169 ? 28.340 0.895 -61.062 1.00 66.56 169 SER A C 1
ATOM 1306 O O . SER A 1 169 ? 28.844 -0.138 -61.503 1.00 66.56 169 SER A O 1
ATOM 1308 N N . GLU A 1 170 ? 28.616 1.371 -59.843 1.00 61.81 170 GLU A N 1
ATOM 1309 C CA . GLU A 1 170 ? 29.464 0.697 -58.839 1.00 61.81 170 GLU A CA 1
ATOM 1310 C C . GLU A 1 170 ? 29.058 -0.778 -58.629 1.00 61.81 170 GLU A C 1
ATOM 1312 O O . GLU A 1 170 ? 29.904 -1.631 -58.381 1.00 61.81 170 GLU A O 1
ATOM 1317 N N . LEU A 1 171 ? 27.777 -1.108 -58.850 1.00 60.44 171 LEU A N 1
ATOM 1318 C CA . LEU A 1 171 ? 27.232 -2.471 -58.813 1.00 60.44 171 LEU A CA 1
ATOM 1319 C C . LEU A 1 171 ? 27.842 -3.427 -59.856 1.00 60.44 171 LEU A C 1
ATOM 1321 O O . LEU A 1 171 ? 27.934 -4.625 -59.603 1.00 60.44 171 LEU A O 1
ATOM 1325 N N . PHE A 1 172 ? 28.251 -2.925 -61.025 1.00 64.88 172 PHE A N 1
ATOM 1326 C CA . PHE A 1 172 ? 28.835 -3.733 -62.105 1.00 64.88 172 PHE A CA 1
ATOM 1327 C C . PHE A 1 172 ? 30.362 -3.665 -62.157 1.00 64.88 172 PHE A C 1
ATOM 1329 O O . PHE A 1 172 ? 30.974 -4.347 -62.981 1.00 64.88 172 PHE A O 1
ATOM 1336 N N . GLN A 1 173 ? 30.995 -2.884 -61.279 1.00 64.94 173 GLN A N 1
ATOM 1337 C CA . GLN A 1 173 ? 32.444 -2.698 -61.280 1.00 64.94 173 GLN A CA 1
ATOM 1338 C C . GLN A 1 173 ? 33.188 -4.034 -61.120 1.00 64.94 173 GLN A C 1
ATOM 1340 O O . GLN A 1 173 ? 34.086 -4.311 -61.908 1.00 64.94 173 GLN A O 1
ATOM 1345 N N . PHE A 1 174 ? 32.734 -4.907 -60.213 1.00 61.00 174 PHE A N 1
ATOM 1346 C CA . PHE A 1 174 ? 33.333 -6.231 -59.992 1.00 61.00 174 PHE A CA 1
ATOM 1347 C C . PHE A 1 174 ? 33.076 -7.239 -61.124 1.00 61.00 174 PHE A C 1
ATOM 1349 O O . PHE A 1 174 ? 33.914 -8.099 -61.382 1.00 61.00 174 PHE A O 1
ATOM 1356 N N . PHE A 1 175 ? 31.948 -7.131 -61.834 1.00 64.38 175 PHE A N 1
ATOM 1357 C CA . PHE A 1 175 ? 31.659 -7.984 -62.995 1.00 64.38 175 PHE A CA 1
ATOM 1358 C C . PHE A 1 175 ? 32.475 -7.575 -64.226 1.00 64.38 175 PHE A C 1
ATOM 1360 O O . PHE A 1 175 ? 32.841 -8.423 -65.037 1.00 64.38 175 PHE A O 1
ATOM 1367 N N . ASN A 1 176 ? 32.795 -6.284 -64.346 1.00 61.69 176 ASN A N 1
ATOM 1368 C CA . ASN A 1 176 ? 33.631 -5.750 -65.418 1.00 61.69 176 ASN A CA 1
ATOM 1369 C C . ASN A 1 176 ? 35.140 -5.920 -65.150 1.00 61.69 176 ASN A C 1
ATOM 1371 O O . ASN A 1 176 ? 35.926 -5.855 -66.093 1.00 61.69 176 ASN A O 1
ATOM 1375 N N . SER A 1 177 ? 35.551 -6.134 -63.893 1.00 59.91 177 SER A N 1
ATOM 1376 C CA . SER A 1 177 ? 36.954 -6.280 -63.477 1.00 59.91 177 SER A CA 1
ATOM 1377 C C . SER A 1 177 ? 37.292 -7.671 -62.930 1.00 59.91 177 SER A C 1
ATOM 1379 O O . SER A 1 177 ? 38.123 -7.784 -62.028 1.00 59.91 177 SER A O 1
ATOM 1381 N N . LEU A 1 178 ? 36.659 -8.730 -63.444 1.00 54.81 178 LEU A N 1
ATOM 1382 C CA . LEU A 1 178 ? 37.023 -10.101 -63.079 1.00 54.81 178 LEU A CA 1
ATOM 1383 C C . LEU A 1 178 ? 38.526 -10.312 -63.344 1.00 54.81 178 LEU A C 1
ATOM 1385 O O . LEU A 1 178 ? 38.959 -10.162 -64.493 1.00 54.81 178 LEU A O 1
ATOM 1389 N N . PRO A 1 179 ? 39.343 -10.654 -62.330 1.00 50.72 179 PRO A N 1
ATOM 1390 C CA . PRO A 1 179 ? 40.710 -11.052 -62.586 1.00 50.72 179 PRO A CA 1
ATOM 1391 C C . PRO A 1 179 ? 40.642 -12.356 -63.377 1.00 50.72 179 PRO A C 1
ATOM 1393 O O . PRO A 1 179 ? 40.149 -13.376 -62.894 1.00 50.72 179 PRO A O 1
ATOM 1396 N N . VAL A 1 180 ? 41.100 -12.304 -64.628 1.00 57.47 180 VAL A N 1
ATOM 1397 C CA . VAL A 1 180 ? 41.344 -13.500 -65.433 1.00 57.47 180 VAL A CA 1
ATOM 1398 C C . VAL A 1 180 ? 42.238 -14.407 -64.585 1.00 57.47 180 VAL A C 1
ATOM 1400 O O . VAL A 1 180 ? 43.289 -13.927 -64.140 1.00 57.47 180 VAL A O 1
ATOM 1403 N N . PRO A 1 181 ? 41.844 -15.668 -64.310 1.00 47.78 181 PRO A N 1
ATOM 1404 C CA . PRO A 1 181 ? 42.709 -16.600 -63.608 1.00 47.78 181 PRO A CA 1
ATOM 1405 C C . PRO A 1 181 ? 44.050 -16.590 -64.328 1.00 47.78 181 PRO A C 1
ATOM 1407 O O . PRO A 1 181 ? 44.106 -16.836 -65.533 1.00 47.78 181 PRO A O 1
ATOM 1410 N N . LYS A 1 182 ? 45.128 -16.225 -63.629 1.00 53.41 182 LYS A N 1
ATOM 1411 C CA . LYS A 1 182 ? 46.456 -16.448 -64.187 1.00 53.41 182 LYS A CA 1
ATOM 1412 C C . LYS A 1 182 ? 46.614 -17.954 -64.262 1.00 53.41 182 LYS A C 1
ATOM 1414 O O . LYS A 1 182 ? 46.797 -18.599 -63.232 1.00 53.41 182 LYS A O 1
ATOM 1419 N N . ASP A 1 183 ? 46.466 -18.476 -65.475 1.00 48.75 183 ASP A N 1
ATOM 1420 C CA . ASP A 1 183 ? 46.807 -19.846 -65.811 1.00 48.75 183 ASP A CA 1
ATOM 1421 C C . ASP A 1 183 ? 48.155 -20.178 -65.180 1.00 48.75 183 ASP A C 1
ATOM 1423 O O . ASP A 1 183 ? 49.123 -19.413 -65.275 1.00 48.75 183 ASP A O 1
ATOM 1427 N N . GLY A 1 184 ? 48.159 -21.299 -64.464 1.00 44.59 184 GLY A N 1
ATOM 1428 C CA . GLY A 1 184 ? 49.331 -21.802 -63.787 1.00 44.59 184 GLY A CA 1
ATOM 1429 C C . GLY A 1 184 ? 50.487 -22.005 -64.758 1.00 44.59 184 GLY A C 1
ATOM 1430 O O . GLY A 1 184 ? 50.316 -22.504 -65.872 1.00 44.59 184 GLY A O 1
ATOM 1431 N N . ASN A 1 185 ? 51.672 -21.666 -64.267 1.00 36.56 185 ASN A N 1
ATOM 1432 C CA . ASN A 1 185 ? 52.885 -22.412 -64.545 1.00 36.56 185 ASN A CA 1
ATOM 1433 C C . ASN A 1 185 ? 53.600 -22.650 -63.216 1.00 36.56 185 ASN A C 1
ATOM 1435 O O . ASN A 1 185 ? 53.692 -21.671 -62.438 1.00 36.56 185 ASN A O 1
#

Radius of gyration: 49.95 Å; chains: 1; bounding box: 91×33×128 Å

Sequence (185 aa):
DANFRDVFGKRLNSAIRAEIGKILLGDMLTEKRAAVMDLISEQMKAQGAEFGTEVIDVRIGRTDLPDTTAQAVYNRMRSDRVAHAAELRAKGEQEKIRIQAEADKARTIIIAEAKKTSEILRGEGDGKRTEILNAAYGQDPDFFDFYRSMEALGNAIQEGTTMVLSPSSELFQFFNSLPVPKDGN

Foldseek 3Di:
DVVCCVVVVVVLVVLLCVLVVVDDPVCCVDPNVVVSLVVSQVVSQVCQVVVVHGRDHDDDPDDDDDPVVVVVVVVVVVVVVVVVVVVVVVVVVVVVVVVVVVVVVVVVVVVVVVVVVVVVVVVVVVVVVVVVLVVVCVVPVVVSVVVVLVVVVVVVDDPPDDDDDDCPDPSNPCVVPPPDPPPDD

Secondary structure (DSSP, 8-state):
-HHHHHHHHHHHHHHHHHHHTTS-HHHHTSTTHHHHHHHHHHHHHHHHGGGT--------------HHHHHHHHHHHHHHHHHHHHHHHHHHHHHHHHHHHHHHHHHHHHHHHHHHHHHHHHHHHHHHHHHHHHHHHTT-HHHHHHHHHHHHHHHH--TT------TTSGGGHHHHT--------

pLDDT: mean 79.1, std 14.17, range [36.56, 98.56]